Protein AF-A0A7S2Y004-F1 (afdb_monomer)

Mean predicted aligned error: 13.23 Å

Structure (mmCIF, N/CA/C/O backbone):
data_AF-A0A7S2Y004-F1
#
_entry.id   AF-A0A7S2Y004-F1
#
loop_
_atom_site.group_PDB
_atom_site.id
_atom_site.type_symbol
_atom_site.label_atom_id
_atom_site.label_alt_id
_atom_site.label_comp_id
_atom_site.label_asym_id
_atom_site.label_entity_id
_atom_site.label_seq_id
_atom_site.pdbx_PDB_ins_code
_atom_site.Cartn_x
_atom_site.Cartn_y
_atom_site.Cartn_z
_atom_site.occupancy
_atom_site.B_iso_or_equiv
_atom_site.auth_seq_id
_atom_site.auth_comp_id
_atom_site.auth_asym_id
_atom_site.auth_atom_id
_atom_site.pdbx_PDB_model_num
ATOM 1 N N . MET A 1 1 ? -3.294 -39.120 48.766 1.00 45.59 1 MET A N 1
ATOM 2 C CA . MET A 1 1 ? -3.365 -37.658 48.922 1.00 45.59 1 MET A CA 1
ATOM 3 C C . MET A 1 1 ? -4.808 -37.251 48.707 1.00 45.59 1 MET A C 1
ATOM 5 O O . MET A 1 1 ? -5.254 -37.078 47.585 1.00 45.59 1 MET A O 1
ATOM 9 N N . ASP A 1 2 ? -5.513 -37.319 49.831 1.00 41.94 2 ASP A N 1
ATOM 10 C CA . ASP A 1 2 ? -6.631 -36.514 50.322 1.00 41.94 2 ASP A CA 1
ATOM 11 C C . ASP A 1 2 ? -7.841 -36.290 49.412 1.00 41.94 2 ASP A C 1
ATOM 13 O O . ASP A 1 2 ? -8.057 -35.247 48.802 1.00 41.94 2 ASP A O 1
ATOM 17 N N . THR A 1 3 ? -8.686 -37.319 49.433 1.00 50.28 3 THR A N 1
ATOM 18 C CA . THR A 1 3 ? -10.115 -37.308 49.126 1.00 50.28 3 THR A CA 1
ATOM 19 C C . THR A 1 3 ? -10.877 -36.514 50.192 1.00 50.28 3 THR A C 1
ATOM 21 O O . THR A 1 3 ? -11.049 -36.997 51.313 1.00 50.28 3 THR A O 1
ATOM 24 N N . ASN A 1 4 ? -11.336 -35.306 49.855 1.00 56.03 4 ASN A N 1
ATOM 25 C CA . ASN A 1 4 ? -12.159 -34.495 50.747 1.00 56.03 4 ASN A CA 1
ATOM 26 C C . ASN A 1 4 ? -13.638 -34.865 50.562 1.00 56.03 4 ASN A C 1
ATOM 28 O O . ASN A 1 4 ? -14.211 -34.691 49.488 1.00 56.03 4 ASN A O 1
ATOM 32 N N . ASN A 1 5 ? -14.204 -35.457 51.609 1.00 56.09 5 ASN A N 1
ATOM 33 C CA . ASN A 1 5 ? -15.525 -36.063 51.656 1.00 56.09 5 ASN A CA 1
ATOM 34 C C . ASN A 1 5 ? -16.489 -35.051 52.291 1.00 56.09 5 ASN A C 1
ATOM 36 O O . ASN A 1 5 ? -16.515 -34.902 53.511 1.00 56.09 5 ASN A O 1
ATOM 40 N N . THR A 1 6 ? -17.225 -34.305 51.468 1.00 63.62 6 THR A N 1
ATOM 41 C CA . THR A 1 6 ? -18.209 -33.324 51.943 1.00 63.62 6 THR A CA 1
ATOM 42 C C . THR A 1 6 ? -19.553 -34.020 52.123 1.00 63.62 6 THR A C 1
ATOM 44 O O . THR A 1 6 ? -20.213 -34.408 51.162 1.00 63.62 6 THR A O 1
ATOM 47 N N . SER A 1 7 ? -19.919 -34.219 53.385 1.00 55.78 7 SER A N 1
ATOM 48 C CA . SER A 1 7 ? -21.198 -34.747 53.847 1.00 55.78 7 SER A CA 1
ATOM 49 C C . SER A 1 7 ? -22.358 -33.861 53.391 1.00 55.78 7 SER A C 1
ATOM 51 O O . SER A 1 7 ? -22.429 -32.687 53.747 1.00 55.78 7 SER A O 1
ATOM 53 N N . VAL A 1 8 ? -23.254 -34.457 52.607 1.00 55.34 8 VAL A N 1
ATOM 54 C CA . VAL A 1 8 ? -24.523 -33.883 52.157 1.00 55.34 8 VAL A CA 1
ATOM 55 C C . VAL A 1 8 ? -25.493 -33.875 53.340 1.00 55.34 8 VAL A C 1
ATOM 57 O O . VAL A 1 8 ? -25.955 -34.931 53.772 1.00 55.34 8 VAL A O 1
ATOM 60 N N . GLU A 1 9 ? -25.771 -32.688 53.879 1.00 57.22 9 GLU A N 1
ATOM 61 C CA . GLU A 1 9 ? -26.890 -32.450 54.793 1.00 57.22 9 GLU A CA 1
ATOM 62 C C . GLU A 1 9 ? -28.207 -32.669 54.038 1.00 57.22 9 GLU A C 1
ATOM 64 O O . GLU A 1 9 ? -28.481 -32.033 53.020 1.00 57.22 9 GLU A O 1
ATOM 69 N N . GLN A 1 10 ? -29.007 -33.614 54.534 1.00 51.12 10 GLN A N 1
ATOM 70 C CA . GLN A 1 10 ? -30.383 -33.824 54.103 1.00 51.12 10 GLN A CA 1
ATOM 71 C C . GLN A 1 10 ? -31.231 -32.656 54.605 1.00 51.12 10 GLN A C 1
ATOM 73 O O . GLN A 1 10 ? -31.506 -32.549 55.798 1.00 51.12 10 GLN A O 1
ATOM 78 N N . ILE A 1 11 ? -31.625 -31.782 53.683 1.00 60.44 11 ILE A N 1
ATOM 79 C CA . ILE A 1 11 ? -32.606 -30.729 53.932 1.00 60.44 11 ILE A CA 1
ATOM 80 C C . ILE A 1 11 ? -33.987 -31.387 53.939 1.00 60.44 11 ILE A C 1
ATOM 82 O O . ILE A 1 11 ? -34.390 -32.015 52.960 1.00 60.44 11 ILE A O 1
ATOM 86 N N . GLU A 1 12 ? -34.658 -31.282 55.084 1.00 51.84 12 GLU A N 1
ATOM 87 C CA . GLU A 1 12 ? -36.034 -31.709 55.325 1.00 51.84 12 GLU A CA 1
ATOM 88 C C . GLU A 1 12 ? -36.983 -31.079 54.299 1.00 51.84 12 GLU A C 1
ATOM 90 O O . GLU A 1 12 ? -37.037 -29.858 54.135 1.00 51.84 12 GLU A O 1
ATOM 95 N N . ASP A 1 13 ? -37.729 -31.947 53.619 1.00 52.25 13 ASP A N 1
ATOM 96 C CA . ASP A 1 13 ? -38.747 -31.633 52.622 1.00 52.25 13 ASP A CA 1
ATOM 97 C C . ASP A 1 13 ? -39.978 -31.043 53.330 1.00 52.25 13 ASP A C 1
ATOM 99 O O . ASP A 1 13 ? -40.957 -31.720 53.649 1.00 52.25 13 ASP A O 1
ATOM 103 N N . GLY A 1 14 ? -39.865 -29.767 53.693 1.00 57.44 14 GLY A N 1
ATOM 104 C CA . GLY A 1 14 ? -40.980 -28.959 54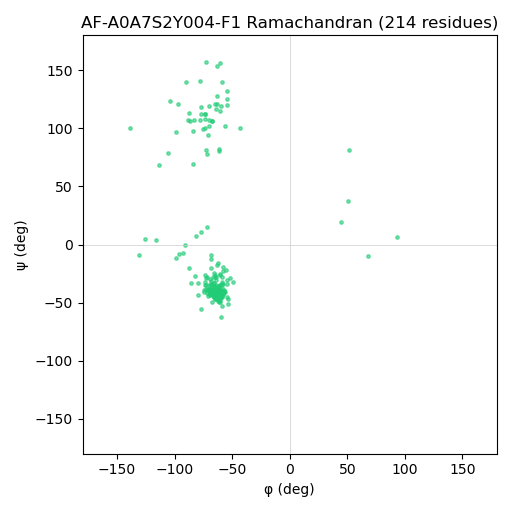.149 1.00 57.44 14 GLY A CA 1
ATOM 105 C C . GLY A 1 14 ? -41.848 -28.618 52.949 1.00 57.44 14 GLY A C 1
ATOM 106 O O . GLY A 1 14 ? -41.431 -27.854 52.083 1.00 57.44 14 GLY A O 1
ATOM 107 N N . THR A 1 15 ? -43.063 -29.160 52.913 1.00 59.16 15 THR A N 1
ATOM 108 C CA . THR A 1 15 ? -44.138 -28.751 52.004 1.00 59.16 15 THR A CA 1
ATOM 109 C C . THR A 1 15 ? -44.496 -27.290 52.279 1.00 59.16 15 THR A C 1
ATOM 111 O O . THR A 1 15 ? -45.427 -26.990 53.027 1.00 59.16 15 THR A O 1
ATOM 114 N N . VAL A 1 16 ? -43.697 -26.372 51.739 1.00 60.84 16 VAL A N 1
ATOM 115 C CA . VAL A 1 16 ? -44.007 -24.948 51.686 1.00 60.84 16 VAL A CA 1
ATOM 116 C C . VAL A 1 16 ? -45.136 -24.807 50.677 1.00 60.84 16 VAL A C 1
ATOM 118 O O . VAL A 1 16 ? -44.978 -25.205 49.527 1.00 60.84 16 VAL A O 1
ATOM 121 N N . ASP A 1 17 ? -46.278 -24.292 51.135 1.00 62.84 17 ASP A N 1
ATOM 122 C CA . ASP A 1 17 ? -47.473 -24.023 50.335 1.00 62.84 17 ASP A CA 1
ATOM 123 C C . ASP A 1 17 ? -47.101 -23.377 48.987 1.00 62.84 17 ASP A C 1
ATOM 125 O O . ASP A 1 17 ? -46.866 -22.169 48.904 1.00 62.84 17 ASP A O 1
ATOM 129 N N . GLU A 1 18 ? -47.078 -24.175 47.913 1.00 60.56 18 GLU A N 1
ATOM 130 C CA . GLU A 1 18 ? -46.827 -23.728 46.531 1.00 60.56 18 GLU A CA 1
ATOM 131 C C . GLU A 1 18 ? -47.742 -22.557 46.139 1.00 60.56 18 GLU A C 1
ATOM 133 O O . GLU A 1 18 ? -47.363 -21.685 45.357 1.00 60.56 18 GLU A O 1
ATOM 138 N N . ALA A 1 19 ? -48.932 -22.490 46.742 1.00 60.97 19 ALA A N 1
ATOM 139 C CA . ALA A 1 19 ? -49.878 -21.400 46.557 1.00 60.97 19 ALA A CA 1
ATOM 140 C C . ALA A 1 19 ? -49.356 -20.051 47.088 1.00 60.97 19 ALA A C 1
ATOM 142 O O . ALA A 1 19 ? -49.593 -19.022 46.459 1.00 60.97 19 ALA A O 1
ATOM 143 N N . ALA A 1 20 ? -48.622 -20.031 48.205 1.00 62.97 20 ALA A N 1
ATOM 144 C CA . ALA A 1 20 ? -48.062 -18.800 48.764 1.00 62.97 20 ALA A CA 1
ATOM 145 C C . ALA A 1 20 ? -46.874 -18.287 47.932 1.00 62.97 20 ALA A C 1
ATOM 147 O O . ALA A 1 20 ? -46.726 -17.080 47.738 1.00 62.97 20 ALA A O 1
ATOM 148 N N . ILE A 1 21 ? -46.072 -19.202 47.377 1.00 64.94 21 ILE A N 1
ATOM 149 C CA . ILE A 1 21 ? -44.949 -18.861 46.492 1.00 64.94 21 ILE A CA 1
ATOM 150 C C . ILE A 1 21 ? -45.471 -18.311 45.156 1.00 64.94 21 ILE A C 1
ATOM 152 O O . ILE A 1 21 ? -44.973 -17.293 44.679 1.00 64.94 21 ILE A O 1
ATOM 156 N N . ALA A 1 22 ? -46.514 -18.915 44.578 1.00 65.31 22 ALA A N 1
ATOM 157 C CA . ALA A 1 22 ? -47.102 -18.445 43.322 1.00 65.31 22 ALA A CA 1
ATOM 158 C C . ALA A 1 22 ? -47.690 -17.024 43.429 1.00 65.31 22 ALA A C 1
ATOM 160 O O . ALA A 1 22 ? -47.548 -16.229 42.499 1.00 65.31 22 ALA A O 1
ATOM 161 N N . VAL A 1 23 ? -48.307 -16.679 44.566 1.00 68.19 23 VAL A N 1
ATOM 162 C CA . VAL A 1 23 ? -48.856 -15.332 44.803 1.00 68.19 23 VAL A CA 1
ATOM 163 C C . VAL A 1 23 ? -47.740 -14.298 44.983 1.00 68.19 23 VAL A C 1
ATOM 165 O O . VAL A 1 23 ? -47.806 -13.234 44.372 1.00 68.19 23 VAL A O 1
ATOM 168 N N . ALA A 1 24 ? -46.682 -14.623 45.733 1.00 65.00 24 ALA A N 1
ATOM 169 C CA . ALA A 1 24 ? -45.546 -13.717 45.925 1.00 65.00 24 ALA A CA 1
ATOM 170 C C . ALA A 1 24 ? -44.775 -13.442 44.617 1.00 65.00 24 ALA A C 1
ATOM 172 O O . ALA A 1 24 ? -44.346 -12.315 44.369 1.00 65.00 24 ALA A O 1
ATOM 173 N N . VAL A 1 25 ? -44.633 -14.452 43.749 1.00 70.12 25 VAL A N 1
ATOM 174 C CA . VAL A 1 25 ? -43.993 -14.292 42.431 1.00 70.12 25 VAL A CA 1
ATOM 175 C C . VAL A 1 25 ? -44.852 -13.435 41.496 1.00 70.12 25 VAL A C 1
ATOM 177 O O . VAL A 1 25 ? -44.316 -12.565 40.812 1.00 70.12 25 VAL A O 1
ATOM 180 N N . ALA A 1 26 ? -46.177 -13.611 41.500 1.00 65.56 26 ALA A N 1
ATOM 181 C CA . ALA A 1 26 ? -47.076 -12.793 40.685 1.00 65.56 26 ALA A CA 1
ATOM 182 C C . ALA A 1 26 ? -47.051 -11.310 41.102 1.00 65.56 26 ALA A C 1
ATOM 184 O O . ALA A 1 26 ? -47.007 -10.423 40.247 1.00 65.56 26 ALA A O 1
ATOM 185 N N . GLU A 1 27 ? -47.012 -11.032 42.408 1.00 70.06 27 GLU A N 1
ATOM 186 C CA . GLU A 1 27 ? -46.963 -9.664 42.932 1.00 70.06 27 GLU A CA 1
ATOM 187 C C . GLU A 1 27 ? -45.629 -8.972 42.586 1.00 70.06 27 GLU A C 1
ATOM 189 O O . GLU A 1 27 ? -45.633 -7.831 42.119 1.00 70.06 27 GLU A O 1
ATOM 194 N N . SER A 1 28 ? -44.504 -9.699 42.667 1.00 72.19 28 SER A N 1
ATOM 195 C CA . SER A 1 28 ? -43.175 -9.224 42.243 1.00 72.19 28 SER A CA 1
ATOM 196 C C . SER A 1 28 ? -43.110 -8.864 40.755 1.00 72.19 28 SER A C 1
ATOM 198 O O . SER A 1 28 ? -42.566 -7.816 40.416 1.00 72.19 28 SER A O 1
ATOM 200 N N . THR A 1 29 ? -43.685 -9.682 39.865 1.00 75.31 29 THR A N 1
ATOM 201 C CA . THR A 1 29 ? -43.611 -9.421 38.413 1.00 75.31 29 THR A CA 1
ATOM 202 C C . THR A 1 29 ? -44.356 -8.155 37.989 1.00 75.31 29 THR A C 1
ATOM 204 O O . THR A 1 29 ? -43.903 -7.448 37.094 1.00 75.31 29 THR A O 1
ATOM 207 N N . SER A 1 30 ? -45.455 -7.816 38.672 1.00 77.44 30 SER A N 1
ATOM 208 C CA . SER A 1 30 ? -46.222 -6.601 38.362 1.00 77.44 30 SER A CA 1
ATOM 209 C C . SER A 1 30 ? -45.463 -5.311 38.691 1.00 77.44 30 SER A C 1
ATOM 211 O O . SER A 1 30 ? -45.610 -4.306 37.996 1.00 77.44 30 SER A O 1
ATOM 213 N N . HIS A 1 31 ? -44.614 -5.343 39.723 1.00 81.75 31 HIS A N 1
ATOM 214 C CA . HIS A 1 31 ? -43.838 -4.181 40.143 1.00 81.75 31 HIS A CA 1
ATOM 215 C C . HIS A 1 31 ? -42.672 -3.887 39.189 1.00 81.75 31 HIS A C 1
ATOM 217 O O . HIS A 1 31 ? -42.418 -2.726 38.862 1.00 81.75 31 HIS A O 1
ATOM 223 N N . ASP A 1 32 ? -42.011 -4.935 38.691 1.00 84.56 32 ASP A N 1
ATOM 224 C CA . ASP A 1 32 ? -40.897 -4.809 37.748 1.00 84.56 32 ASP A CA 1
ATOM 225 C C . ASP A 1 32 ? -41.358 -4.280 36.379 1.00 84.56 32 ASP A C 1
ATOM 227 O O . ASP A 1 32 ? -40.674 -3.452 35.772 1.00 84.56 32 ASP A O 1
ATOM 231 N N . GLU A 1 33 ? -42.546 -4.681 35.912 1.00 88.06 33 GLU A N 1
ATOM 232 C CA . GLU A 1 33 ? -43.139 -4.151 34.677 1.00 88.06 33 GLU A CA 1
ATOM 233 C C . GLU A 1 33 ? -43.478 -2.656 34.793 1.00 88.06 33 GLU A C 1
ATOM 235 O O . GLU A 1 33 ? -43.220 -1.883 33.864 1.00 88.06 33 GLU A O 1
ATOM 240 N N . GLU A 1 34 ? -43.996 -2.213 35.945 1.00 92.19 34 GLU A N 1
ATOM 241 C CA . GLU A 1 34 ? -44.287 -0.794 36.181 1.00 92.19 34 GLU A CA 1
ATOM 242 C C . GLU A 1 34 ? -42.999 0.047 36.248 1.00 92.19 34 GLU A C 1
ATOM 244 O O . GLU A 1 34 ? -42.950 1.163 35.717 1.00 92.19 34 GLU A O 1
ATOM 249 N N . LEU A 1 35 ? -41.936 -0.488 36.860 1.00 90.94 35 LEU A N 1
ATOM 250 C CA . LEU A 1 35 ? -40.634 0.176 36.935 1.00 90.94 35 LEU A CA 1
ATOM 251 C C . LEU A 1 35 ? -39.981 0.294 35.550 1.00 90.94 35 LEU A C 1
ATOM 253 O O . LEU A 1 35 ? -39.486 1.366 35.193 1.00 90.94 35 LEU A O 1
ATOM 257 N N . ALA A 1 36 ? -40.025 -0.776 34.751 1.00 89.81 36 ALA A N 1
ATOM 258 C CA . ALA A 1 36 ? -39.508 -0.777 33.385 1.00 89.81 36 ALA A CA 1
ATOM 259 C C . ALA A 1 36 ? -40.235 0.254 32.509 1.00 89.81 36 ALA A C 1
ATOM 261 O O . ALA A 1 36 ? -39.593 1.002 31.769 1.00 89.81 36 ALA A O 1
ATOM 262 N N . TYR A 1 37 ? -41.561 0.360 32.648 1.00 92.06 37 TYR A N 1
ATOM 263 C CA . TYR A 1 37 ? -42.348 1.350 31.918 1.00 92.06 37 TYR A CA 1
ATOM 264 C C . TYR A 1 37 ? -41.993 2.788 32.327 1.00 92.06 37 TYR A C 1
ATOM 266 O O . TYR A 1 37 ? -41.839 3.649 31.460 1.00 92.06 37 TYR A O 1
ATOM 274 N N . LYS A 1 38 ? -41.801 3.057 33.628 1.00 91.62 38 LYS A N 1
ATOM 275 C CA . LYS A 1 38 ? -41.376 4.382 34.115 1.00 91.62 38 LYS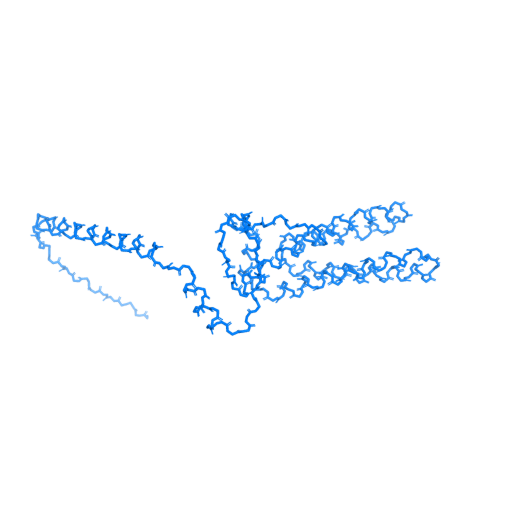 A CA 1
ATOM 276 C C . LYS A 1 38 ? -39.991 4.773 33.604 1.00 91.62 38 LYS A C 1
ATOM 278 O O . LYS A 1 38 ? -39.846 5.881 33.097 1.00 91.62 38 LYS A O 1
ATOM 283 N N . LEU A 1 39 ? -39.012 3.868 33.657 1.00 88.75 39 LEU A N 1
ATOM 284 C CA . LEU A 1 39 ? -37.660 4.128 33.143 1.00 88.75 39 LEU A CA 1
ATOM 285 C C . LEU A 1 39 ? -37.667 4.414 31.636 1.00 88.75 39 LEU A C 1
ATOM 287 O O . LEU A 1 39 ? -37.033 5.363 31.181 1.00 88.75 39 LEU A O 1
ATOM 291 N N . GLN A 1 40 ? -38.449 3.654 30.866 1.00 90.25 40 GLN A N 1
ATOM 292 C CA . GLN A 1 40 ? -38.588 3.879 29.429 1.00 90.25 40 GLN A CA 1
ATOM 293 C C . GLN A 1 40 ? -39.273 5.221 29.113 1.00 90.25 40 GLN A C 1
ATOM 295 O O . GLN A 1 40 ? -38.930 5.898 28.140 1.00 90.25 40 GLN A O 1
ATOM 300 N N . GLN A 1 41 ? -40.239 5.632 29.938 1.00 89.19 41 GLN A N 1
ATOM 301 C CA . GLN A 1 41 ? -40.925 6.911 29.783 1.00 89.19 41 GLN A CA 1
ATOM 302 C C . GLN A 1 41 ? -40.014 8.093 30.150 1.00 89.19 41 GLN A C 1
ATOM 304 O O . GLN A 1 41 ? -40.019 9.103 29.445 1.00 89.19 41 GLN A O 1
ATOM 309 N N . GLU A 1 42 ? -39.190 7.956 31.191 1.00 82.69 42 GLU A N 1
ATOM 310 C CA . GLU A 1 42 ? -38.179 8.948 31.575 1.00 82.69 42 GLU A CA 1
ATOM 311 C C . GLU A 1 42 ? -37.078 9.095 30.510 1.00 82.69 42 GLU A C 1
ATOM 313 O O . GLU A 1 42 ? -36.723 10.225 30.166 1.00 82.69 42 GLU A O 1
ATOM 318 N N . GLU A 1 43 ? -36.612 7.997 29.899 1.00 79.31 43 GLU A N 1
ATOM 319 C CA . GLU A 1 43 ? -35.676 8.050 28.762 1.00 79.31 43 GLU A CA 1
ATOM 320 C C . GLU A 1 43 ? -36.276 8.768 27.544 1.00 79.31 43 GLU A C 1
ATOM 322 O O . GLU A 1 43 ? -35.616 9.614 26.932 1.00 79.31 43 GLU A O 1
ATOM 327 N N . MET A 1 44 ? -37.542 8.494 27.198 1.00 77.75 44 MET A N 1
ATOM 328 C CA . MET A 1 44 ? -38.198 9.160 26.063 1.00 77.75 44 MET A CA 1
ATOM 329 C C . MET A 1 44 ? -38.374 10.668 26.275 1.00 77.75 44 MET A C 1
ATOM 331 O O . MET A 1 44 ? -38.229 11.443 25.323 1.00 77.75 44 MET A O 1
ATOM 335 N N . VAL A 1 45 ? -38.684 11.089 27.505 1.00 78.12 45 VAL A N 1
ATOM 336 C CA . VAL A 1 45 ? -38.872 12.506 27.849 1.00 78.12 45 VAL A CA 1
ATOM 337 C C . VAL A 1 45 ? -37.526 13.233 27.921 1.00 78.12 45 VAL A C 1
ATOM 339 O O . VAL A 1 45 ? -37.405 14.333 27.379 1.00 78.12 45 VAL A O 1
ATOM 342 N N . GLY A 1 46 ? -36.493 12.610 28.498 1.00 64.31 46 GLY A N 1
ATOM 343 C CA . GLY A 1 46 ? -35.140 13.174 28.564 1.00 64.31 46 GLY A CA 1
ATOM 344 C C . GLY A 1 46 ? -34.480 13.352 27.191 1.00 64.31 46 GLY A C 1
ATOM 345 O O . GLY A 1 46 ? -33.731 14.308 26.983 1.00 64.31 46 GLY A O 1
ATOM 346 N N . ALA A 1 47 ? -34.812 12.496 26.220 1.00 58.28 47 ALA A N 1
ATOM 347 C CA . ALA A 1 47 ? -34.271 12.576 24.864 1.00 58.28 47 ALA A CA 1
ATOM 348 C C . ALA A 1 47 ? -34.756 13.802 24.059 1.00 58.28 47 ALA A C 1
ATOM 350 O O . ALA A 1 47 ? -34.105 14.184 23.088 1.00 58.28 47 ALA A O 1
ATOM 351 N N . HIS A 1 48 ? -35.874 14.435 24.438 1.00 56.88 48 HIS A N 1
ATOM 352 C CA . HIS A 1 48 ? -36.500 15.498 23.635 1.00 56.88 48 HIS A CA 1
ATOM 353 C C . HIS A 1 48 ? -36.179 16.931 24.080 1.00 56.88 48 HIS A C 1
ATOM 355 O O . HIS A 1 48 ? -36.492 17.868 23.344 1.00 56.88 48 HIS A O 1
ATOM 361 N N . SER A 1 49 ? -35.576 17.142 25.253 1.00 51.16 49 SER A N 1
ATOM 362 C CA . SER A 1 49 ? -35.487 18.488 25.842 1.00 51.16 49 SER A CA 1
ATOM 363 C C . SER A 1 49 ? -34.082 19.046 25.999 1.00 51.16 49 SER A C 1
ATOM 365 O O . SER A 1 49 ? -33.942 20.132 26.557 1.00 51.16 49 SER A O 1
ATOM 367 N N . VAL A 1 50 ? -33.039 18.355 25.538 1.00 53.25 50 VAL A N 1
ATOM 368 C CA . VAL A 1 50 ? -31.695 18.931 25.577 1.00 53.25 50 VAL A CA 1
ATOM 369 C C . VAL A 1 50 ? -31.491 19.766 24.311 1.00 53.25 50 VAL A C 1
ATOM 371 O O . VAL A 1 50 ? -31.345 19.198 23.227 1.00 53.25 50 VAL A O 1
ATOM 374 N N . PRO A 1 51 ? -31.504 21.111 24.394 1.00 55.19 51 PRO A N 1
ATOM 375 C CA . PRO A 1 51 ? -31.239 21.942 23.234 1.00 55.19 51 PRO A CA 1
ATOM 376 C C . PRO A 1 51 ? -29.833 21.619 22.726 1.00 55.19 51 PRO A C 1
ATOM 378 O O . PRO A 1 51 ? -28.839 21.864 23.409 1.00 55.19 51 PRO A O 1
ATOM 381 N N . VAL A 1 52 ? -29.766 21.072 21.513 1.00 54.69 52 VAL A N 1
ATOM 382 C CA . VAL A 1 52 ? -28.540 20.615 20.831 1.00 54.69 52 VAL A CA 1
ATOM 383 C C . VAL A 1 52 ? -27.434 21.679 20.871 1.00 54.69 52 VAL A C 1
ATOM 385 O O . VAL A 1 52 ? -26.253 21.361 20.998 1.00 54.69 52 VAL A O 1
ATOM 388 N N . HIS A 1 53 ? -27.819 22.955 20.859 1.00 52.88 53 HIS A N 1
ATOM 389 C CA . HIS A 1 53 ? -26.900 24.087 20.927 1.00 52.88 53 HIS A CA 1
ATOM 390 C C . HIS A 1 53 ? -26.192 24.261 22.283 1.00 52.88 53 HIS A C 1
ATOM 392 O O . HIS A 1 53 ? -25.063 24.744 22.305 1.00 52.88 53 HIS A O 1
ATOM 398 N N . ALA A 1 54 ? -26.799 23.860 23.406 1.00 56.34 54 ALA A N 1
ATOM 399 C CA . ALA A 1 54 ? -26.184 24.004 24.731 1.00 56.34 54 ALA A CA 1
ATOM 400 C C . ALA A 1 54 ? -25.149 22.901 25.018 1.00 56.34 54 ALA A C 1
ATOM 402 O O . ALA A 1 54 ? -24.125 23.165 25.643 1.00 56.34 54 ALA A O 1
ATOM 403 N N . VAL A 1 55 ? -25.372 21.685 24.506 1.00 55.47 55 VAL A N 1
ATOM 404 C CA . VAL A 1 55 ? -24.410 20.573 24.637 1.00 55.47 55 VAL A CA 1
ATOM 405 C C . VAL A 1 55 ? -23.195 20.794 23.744 1.00 55.47 55 VAL A C 1
ATOM 407 O O . VAL A 1 55 ? -22.075 20.542 24.176 1.00 55.47 55 VAL A O 1
ATOM 410 N N . GLN A 1 56 ? -23.390 21.338 22.538 1.00 55.03 56 GLN A N 1
ATOM 411 C CA . GLN A 1 56 ? -22.281 21.664 21.637 1.00 55.03 56 GLN A CA 1
ATOM 412 C C . GLN A 1 56 ? -21.341 22.731 22.212 1.00 55.03 56 GLN A C 1
ATOM 414 O O . GLN A 1 56 ? -20.130 22.609 22.050 1.00 55.03 56 GLN A O 1
ATOM 419 N N . ALA A 1 57 ? -21.868 23.742 22.912 1.00 57.00 57 ALA A N 1
ATOM 420 C CA . ALA A 1 57 ? -21.038 24.768 23.543 1.00 57.00 57 ALA A CA 1
ATOM 421 C C . ALA A 1 57 ? -20.231 24.215 24.733 1.00 57.00 57 ALA A C 1
ATOM 423 O O . ALA A 1 57 ? -19.049 24.518 24.857 1.00 57.00 57 ALA A O 1
ATOM 424 N N . ALA A 1 58 ? -20.834 23.351 25.559 1.00 58.84 58 ALA A N 1
ATOM 425 C CA . ALA A 1 58 ? -20.155 22.744 26.706 1.00 58.84 58 ALA A CA 1
ATOM 426 C C . ALA A 1 58 ? -19.126 21.667 26.300 1.00 58.84 58 ALA A C 1
ATOM 428 O O . ALA A 1 58 ? -18.068 21.556 26.916 1.00 58.84 58 ALA A O 1
ATOM 429 N N . GLN A 1 59 ? -19.390 20.893 25.239 1.00 53.66 59 GLN A N 1
ATOM 430 C CA . GLN A 1 59 ? -18.427 19.908 24.730 1.00 53.66 59 GLN A CA 1
ATOM 431 C C . GLN A 1 59 ? -17.244 20.550 23.997 1.00 53.66 59 GLN A C 1
ATOM 433 O O . GLN A 1 59 ? -16.136 20.026 24.095 1.00 53.66 59 GLN A O 1
ATOM 438 N N . ALA A 1 60 ? -17.441 21.685 23.317 1.00 54.50 60 ALA A N 1
ATOM 439 C CA . ALA A 1 60 ? -16.349 22.418 22.675 1.00 54.50 60 ALA A CA 1
ATOM 440 C C . ALA A 1 60 ? -15.333 22.984 23.687 1.00 54.50 60 ALA A C 1
ATOM 442 O O . ALA A 1 60 ? -14.161 23.127 23.353 1.00 54.50 60 ALA A O 1
ATOM 443 N N . GLU A 1 61 ? -15.757 23.272 24.922 1.00 57.06 61 GLU A N 1
ATOM 444 C CA . GLU A 1 61 ? -14.877 23.790 25.979 1.00 57.06 61 GLU A CA 1
ATOM 445 C C . GLU A 1 61 ? -14.080 22.688 26.702 1.00 57.06 61 GLU A C 1
ATOM 447 O O . GLU A 1 61 ? -12.985 22.939 27.201 1.00 57.06 61 GLU A O 1
ATOM 452 N N . GLN A 1 62 ? -14.599 21.455 26.744 1.00 54.38 62 GLN A N 1
ATOM 453 C CA . GLN A 1 62 ? -13.983 20.351 27.493 1.00 54.38 62 GLN A CA 1
ATOM 454 C C . GLN A 1 62 ? -12.935 19.563 26.685 1.00 54.38 62 GLN A C 1
ATOM 456 O O . GLN A 1 62 ? -12.081 18.892 27.267 1.00 54.38 62 GLN A O 1
ATOM 461 N N . TRP A 1 63 ? -12.965 19.645 25.354 1.00 49.66 63 TRP A N 1
ATOM 462 C CA . TRP A 1 63 ? -12.069 18.898 24.469 1.00 49.66 63 TRP A CA 1
ATOM 463 C C . TRP A 1 63 ? -11.006 19.835 23.892 1.00 49.66 63 TRP A C 1
ATOM 465 O O . TRP A 1 63 ? -11.106 20.303 22.762 1.00 49.66 63 TRP A O 1
ATOM 475 N N . GLY A 1 64 ? -9.989 20.135 24.703 1.00 48.72 64 GLY A N 1
ATOM 476 C CA . GLY A 1 64 ? -8.838 20.936 24.283 1.00 48.72 64 GLY A CA 1
ATOM 477 C C . GLY A 1 64 ? -8.154 20.362 23.036 1.00 48.72 64 GLY A C 1
ATOM 478 O O . GLY A 1 64 ? -7.896 19.163 22.979 1.00 48.72 64 GLY A O 1
ATOM 479 N N . ASP A 1 65 ? -7.887 21.231 22.052 1.00 52.50 65 ASP A N 1
ATOM 480 C CA . ASP A 1 65 ? -7.035 21.054 20.856 1.00 52.50 65 ASP A CA 1
ATOM 481 C C . ASP A 1 65 ? -7.162 19.736 20.054 1.00 52.50 65 ASP A C 1
ATOM 483 O O . ASP A 1 65 ? -6.299 19.394 19.242 1.00 52.50 65 ASP A O 1
ATOM 487 N N . GLY A 1 66 ? -8.260 18.996 20.217 1.00 47.34 66 GLY A N 1
ATOM 488 C CA . GLY A 1 66 ? -8.564 17.807 19.428 1.00 47.34 66 GLY A CA 1
ATOM 489 C C . GLY A 1 66 ? -9.079 18.190 18.042 1.00 47.34 66 GLY A C 1
ATOM 490 O O . GLY A 1 66 ? -10.171 18.738 17.909 1.00 47.34 66 GLY A O 1
ATOM 491 N N . LEU A 1 67 ? -8.301 17.895 17.000 1.00 45.72 67 LEU A N 1
ATOM 492 C CA . LEU A 1 67 ? -8.664 18.108 15.598 1.00 45.72 67 LEU A CA 1
ATOM 493 C C . LEU A 1 67 ? -9.981 17.375 15.258 1.00 45.72 67 LEU A C 1
ATOM 495 O O . LEU A 1 67 ? -9.992 16.167 15.042 1.00 45.72 67 LEU A O 1
ATOM 499 N N . MET A 1 68 ? -11.095 18.107 15.196 1.00 50.75 68 MET A N 1
ATOM 500 C CA . MET A 1 68 ? -12.397 17.579 14.773 1.00 50.75 68 MET A CA 1
ATOM 501 C C . MET A 1 68 ? -12.367 17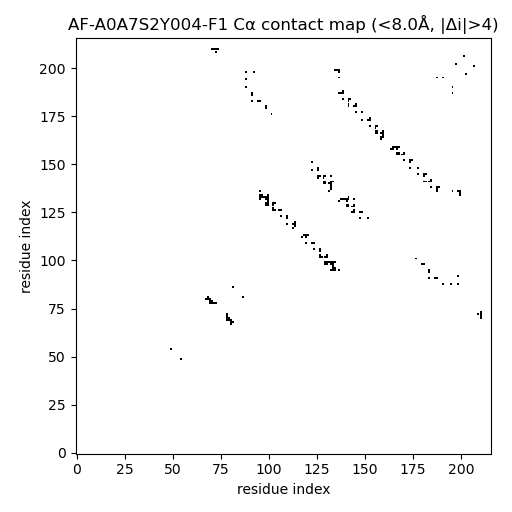.286 13.268 1.00 50.75 68 MET A C 1
ATOM 503 O O . MET A 1 68 ? -12.463 18.200 12.446 1.00 50.75 68 MET A O 1
ATOM 507 N N . VAL A 1 69 ? -12.228 16.015 12.886 1.00 49.50 69 VAL A N 1
ATOM 508 C CA . VAL A 1 69 ? -12.332 15.601 11.481 1.00 49.50 69 VAL A CA 1
ATOM 509 C C . VAL A 1 69 ? -13.800 15.414 11.114 1.00 49.50 69 VAL A C 1
ATOM 511 O O . VAL A 1 69 ? -14.464 14.465 11.523 1.00 49.50 69 VAL A O 1
ATOM 514 N N . TYR A 1 70 ? -14.314 16.363 10.331 1.00 46.34 70 TYR A N 1
ATOM 515 C CA . TYR A 1 70 ? -15.688 16.380 9.844 1.00 46.34 70 TYR A CA 1
ATOM 516 C C . TYR A 1 70 ? -15.907 15.288 8.790 1.00 46.34 70 TYR A C 1
ATOM 518 O O . TYR A 1 70 ? -15.700 15.498 7.594 1.00 46.34 70 TYR A O 1
ATOM 526 N N . GLY A 1 71 ? -16.393 14.127 9.224 1.00 50.34 71 GLY A N 1
ATOM 527 C CA . GLY A 1 71 ? -17.114 13.220 8.341 1.00 50.34 71 GLY A CA 1
ATOM 528 C C . GLY A 1 71 ? -18.434 13.874 7.940 1.00 50.34 71 GLY A C 1
ATOM 529 O O . GLY A 1 71 ? -19.356 13.976 8.746 1.00 50.34 71 GLY A O 1
ATOM 530 N N . THR A 1 72 ? -18.542 14.347 6.700 1.00 48.22 72 THR A N 1
ATOM 531 C CA . THR A 1 72 ? -19.799 14.863 6.149 1.00 48.22 72 THR A CA 1
ATOM 532 C C . THR A 1 72 ? -20.743 13.692 5.884 1.00 48.22 72 THR A C 1
ATOM 534 O O . THR A 1 72 ? -20.843 13.196 4.768 1.00 48.22 72 THR A O 1
ATOM 537 N N . ALA A 1 73 ? -21.437 13.208 6.915 1.00 46.56 73 ALA A N 1
ATOM 538 C CA . ALA A 1 73 ? -22.636 12.397 6.732 1.00 46.56 73 ALA A CA 1
ATOM 539 C C . ALA A 1 73 ? -23.762 13.350 6.277 1.00 46.56 73 ALA A C 1
ATOM 541 O O . ALA A 1 73 ? -24.319 14.064 7.114 1.00 46.56 73 ALA A O 1
ATOM 542 N N . PRO A 1 74 ? -24.108 13.437 4.975 1.00 47.50 74 PRO A N 1
ATOM 543 C CA . PRO A 1 74 ? -24.817 14.603 4.438 1.00 47.50 74 PRO A CA 1
ATOM 544 C C . PRO A 1 74 ? -26.319 14.661 4.758 1.00 47.50 74 PRO A C 1
ATOM 546 O O . PRO A 1 74 ? -27.022 15.459 4.151 1.00 47.50 74 PRO A O 1
ATOM 549 N N . LEU A 1 75 ? -26.852 13.814 5.645 1.00 50.78 75 LEU A N 1
ATOM 550 C CA . LEU A 1 75 ? -28.306 13.611 5.736 1.00 50.78 75 LEU A CA 1
ATOM 551 C C . LEU A 1 75 ? -28.920 13.697 7.137 1.00 50.78 75 LEU A C 1
ATOM 553 O O . LEU A 1 75 ? -30.142 13.734 7.226 1.00 50.78 75 LEU A O 1
ATOM 557 N N . LEU A 1 76 ? -28.131 13.764 8.216 1.00 52.66 76 LEU A N 1
ATOM 558 C CA . LEU A 1 76 ? -28.679 13.704 9.586 1.00 52.66 76 LEU A CA 1
ATOM 559 C C . LEU A 1 76 ? -28.289 14.867 10.511 1.00 52.66 76 LEU A C 1
ATOM 561 O O . LEU A 1 76 ? -28.673 14.860 11.674 1.00 52.66 76 LEU A O 1
ATOM 565 N N . GLY A 1 77 ? -27.584 15.890 10.016 1.00 54.69 77 GLY A N 1
ATOM 566 C CA . GLY A 1 77 ? -27.431 17.185 10.706 1.00 54.69 77 GLY A CA 1
ATOM 567 C C . GLY A 1 77 ? -26.609 17.201 12.005 1.00 54.69 77 GLY A C 1
ATOM 568 O O . GLY A 1 77 ? -26.267 18.285 12.473 1.00 54.69 77 GLY A O 1
ATOM 569 N N . HIS A 1 78 ? -26.237 16.048 12.566 1.00 55.56 78 HIS A N 1
ATOM 570 C CA . HIS A 1 78 ? -25.407 15.962 13.766 1.00 55.56 78 HIS A CA 1
ATOM 571 C C . HIS A 1 78 ? -23.963 15.572 13.413 1.00 55.56 78 HIS A C 1
ATOM 573 O O . HIS A 1 78 ? -23.758 14.531 12.782 1.00 55.56 78 HIS A O 1
ATOM 579 N N . PRO A 1 79 ? -22.952 16.380 13.796 1.00 60.03 79 PRO A N 1
ATOM 580 C CA . PRO A 1 79 ? -21.556 15.989 13.656 1.00 60.03 79 PRO A CA 1
ATOM 581 C C . PRO A 1 79 ? -21.299 14.775 14.553 1.00 60.03 79 PRO A C 1
ATOM 583 O O . PRO A 1 79 ? -21.432 14.857 15.773 1.00 60.03 79 PRO A O 1
ATOM 586 N N . VAL A 1 80 ? -20.959 13.638 13.949 1.00 66.38 80 VAL A N 1
ATOM 587 C CA . VAL A 1 80 ? -20.504 12.467 14.701 1.00 66.38 80 VAL A CA 1
ATOM 588 C C . VAL A 1 80 ? -19.053 12.728 15.083 1.00 66.38 80 VAL A C 1
ATOM 590 O O . VAL A 1 80 ? -18.175 12.729 14.221 1.00 66.38 80 VAL A O 1
ATOM 593 N N . VAL A 1 81 ? -18.811 13.002 16.363 1.00 70.94 81 VAL A N 1
ATOM 594 C CA . VAL A 1 81 ? -17.456 13.099 16.914 1.00 70.94 81 VAL A CA 1
ATOM 595 C C . VAL A 1 81 ? -16.930 11.676 17.056 1.00 70.94 81 VAL A C 1
ATOM 597 O O . VAL A 1 81 ? -17.312 10.960 17.977 1.00 70.94 81 VAL A O 1
ATOM 600 N N . LEU A 1 82 ? -16.113 11.252 16.095 1.00 79.50 82 LEU A N 1
ATOM 601 C CA . LEU A 1 82 ? -15.427 9.963 16.143 1.00 79.50 82 LEU A CA 1
ATOM 602 C C . LEU A 1 82 ? -14.229 10.069 17.086 1.00 79.50 82 LEU A C 1
ATOM 604 O O . LEU A 1 82 ? -13.510 11.072 17.085 1.00 79.50 82 LEU A O 1
ATOM 608 N N . GLY A 1 83 ? -13.989 9.025 17.875 1.00 87.19 83 GLY A N 1
ATOM 609 C CA . GLY A 1 83 ? -12.767 8.944 18.670 1.00 87.19 83 GLY A CA 1
ATOM 610 C C . GLY A 1 83 ? -11.525 8.898 17.770 1.00 87.19 83 GLY A C 1
ATOM 611 O O . GLY A 1 83 ? -11.577 8.388 16.650 1.00 87.19 83 GLY A O 1
ATOM 612 N N . ALA A 1 84 ? -10.371 9.358 18.269 1.00 88.00 84 ALA A N 1
ATOM 613 C CA . ALA A 1 84 ? -9.105 9.307 17.520 1.00 88.00 84 ALA A CA 1
ATOM 614 C C . ALA A 1 84 ? -8.748 7.884 17.034 1.00 88.00 84 ALA A C 1
ATOM 616 O O . ALA A 1 84 ? -8.128 7.705 15.985 1.00 88.00 84 ALA A O 1
ATOM 617 N N . GLN A 1 85 ? -9.165 6.867 17.791 1.00 90.31 85 GLN A N 1
ATOM 618 C CA . GLN A 1 85 ? -9.027 5.460 17.424 1.00 90.31 85 GLN A CA 1
ATOM 619 C C . GLN A 1 85 ? -9.899 5.094 16.213 1.00 90.31 85 GLN A C 1
ATOM 621 O O . GLN A 1 85 ? -9.400 4.543 15.235 1.00 90.31 85 GLN A O 1
ATOM 626 N N . GLU A 1 86 ? -11.183 5.455 16.232 1.00 88.25 86 GLU A N 1
ATOM 627 C CA . GLU A 1 86 ? -12.118 5.173 15.137 1.00 88.25 86 GLU A CA 1
ATOM 628 C C . GLU A 1 86 ? -11.704 5.883 13.848 1.00 88.25 86 GLU A C 1
ATOM 630 O O . GLU A 1 86 ? -11.763 5.294 12.767 1.00 88.25 86 GLU A O 1
ATOM 635 N N . GLN A 1 87 ? -11.214 7.122 13.964 1.00 87.88 87 GLN A N 1
ATOM 636 C CA . GLN A 1 87 ? -10.669 7.864 12.834 1.00 87.88 87 GLN A CA 1
ATOM 637 C C . GLN A 1 87 ? -9.485 7.122 12.198 1.00 87.88 87 GLN A C 1
ATOM 639 O O . GLN A 1 87 ? -9.452 6.960 10.980 1.00 87.88 87 GLN A O 1
ATOM 644 N N . ARG A 1 88 ? -8.549 6.601 13.001 1.00 90.94 88 ARG A N 1
ATOM 645 C CA . ARG A 1 88 ? -7.405 5.831 12.490 1.00 90.94 88 ARG A CA 1
ATOM 646 C C . ARG A 1 88 ? -7.839 4.554 11.773 1.00 90.94 88 ARG A C 1
ATOM 648 O O . ARG A 1 88 ? -7.272 4.212 10.735 1.00 90.94 88 ARG A O 1
ATOM 655 N N . ILE A 1 89 ? -8.838 3.849 12.305 1.00 91.81 89 ILE A N 1
ATOM 656 C CA . ILE A 1 89 ? -9.381 2.639 11.673 1.00 91.81 89 ILE A CA 1
ATOM 657 C C . ILE A 1 89 ? -10.033 3.001 10.331 1.00 91.81 89 ILE A C 1
ATOM 659 O O . ILE A 1 89 ? -9.784 2.332 9.329 1.00 91.81 89 ILE A O 1
ATOM 663 N N . LEU A 1 90 ? -10.810 4.087 10.274 1.00 89.88 90 LEU A N 1
ATOM 664 C CA . LEU A 1 90 ? -11.416 4.584 9.033 1.00 89.88 90 LEU A CA 1
ATOM 665 C C . LEU A 1 90 ? -10.364 4.981 7.992 1.00 89.88 90 LEU A C 1
ATOM 667 O O . LEU A 1 90 ? -10.480 4.590 6.827 1.00 89.88 90 LEU A O 1
ATOM 671 N N . GLU A 1 91 ? -9.325 5.708 8.407 1.00 90.50 91 GLU A N 1
ATOM 672 C CA . GLU A 1 91 ? -8.194 6.078 7.555 1.00 90.50 91 GLU A CA 1
ATOM 673 C C . GLU A 1 91 ? -7.498 4.828 7.010 1.00 90.50 91 GLU A C 1
ATOM 675 O O . GLU A 1 91 ? -7.423 4.661 5.794 1.00 90.50 91 GLU A O 1
ATOM 680 N N . THR A 1 92 ? -7.101 3.893 7.876 1.00 94.19 92 THR A N 1
ATOM 681 C CA . THR A 1 92 ? -6.434 2.636 7.490 1.00 94.19 92 THR A CA 1
ATOM 682 C C . THR A 1 92 ? -7.287 1.815 6.524 1.00 94.19 92 THR A C 1
ATOM 684 O O . THR A 1 92 ? -6.796 1.302 5.516 1.00 94.19 92 THR A O 1
ATOM 687 N N . PHE A 1 93 ? -8.589 1.733 6.783 1.00 93.06 93 PHE A N 1
ATOM 688 C CA . PHE A 1 93 ? -9.533 1.015 5.940 1.00 93.06 93 PHE A CA 1
ATOM 689 C C . PHE A 1 93 ? -9.704 1.663 4.560 1.00 93.06 93 PHE A C 1
ATOM 691 O O . PHE A 1 93 ? -9.741 0.965 3.542 1.00 93.06 93 PHE A O 1
ATOM 698 N N . SER A 1 94 ? -9.780 2.997 4.499 1.00 90.62 94 SER A N 1
ATOM 699 C CA . SER A 1 94 ? -9.818 3.739 3.234 1.00 90.62 94 SER A CA 1
ATOM 700 C C . SER A 1 94 ? -8.523 3.567 2.435 1.00 90.62 94 SER A C 1
ATOM 702 O O . SER A 1 94 ? -8.572 3.282 1.236 1.00 90.62 94 SER A O 1
ATOM 704 N N . LEU A 1 95 ? -7.376 3.615 3.115 1.00 93.19 95 LEU A N 1
ATOM 705 C CA . LEU A 1 95 ? -6.058 3.424 2.527 1.00 93.19 95 LEU A CA 1
ATOM 706 C C . LEU A 1 95 ? -5.917 2.010 1.952 1.00 93.19 95 LEU A C 1
ATOM 708 O O . LEU A 1 95 ? -5.473 1.850 0.819 1.00 93.19 95 LEU A O 1
ATOM 712 N N . GLY A 1 96 ? -6.398 0.991 2.671 1.00 94.88 96 GLY A N 1
ATOM 713 C CA . GLY A 1 96 ? -6.401 -0.398 2.209 1.00 94.88 96 GLY A CA 1
ATOM 714 C C . GLY A 1 96 ? -7.173 -0.602 0.902 1.00 94.88 96 GLY A C 1
ATOM 715 O O . GLY A 1 96 ? -6.755 -1.387 0.054 1.00 94.88 96 GLY A O 1
ATOM 716 N N . ARG A 1 97 ? -8.260 0.145 0.671 1.00 93.19 97 ARG A N 1
ATOM 717 C CA . ARG A 1 97 ? -8.959 0.143 -0.629 1.00 93.19 97 ARG A CA 1
ATOM 718 C C . ARG A 1 97 ? -8.155 0.849 -1.712 1.00 93.19 97 ARG A C 1
ATOM 720 O O . ARG A 1 97 ? -8.091 0.336 -2.827 1.00 93.19 97 ARG A O 1
ATOM 727 N N . GLY A 1 98 ? -7.535 1.981 -1.380 1.00 94.62 98 GLY A N 1
ATOM 728 C CA . GLY A 1 98 ? -6.617 2.682 -2.278 1.00 94.62 98 GLY A CA 1
ATOM 729 C C . GLY A 1 98 ? -5.502 1.759 -2.768 1.00 94.62 98 GLY A C 1
ATOM 730 O O . GLY A 1 98 ? -5.280 1.653 -3.969 1.00 94.62 98 GLY A O 1
ATOM 731 N N . ILE A 1 99 ? -4.900 0.986 -1.861 1.00 96.50 99 ILE A N 1
ATOM 732 C CA . ILE A 1 99 ? -3.871 -0.013 -2.179 1.00 96.50 99 ILE A CA 1
ATOM 733 C C . ILE A 1 99 ? -4.389 -1.069 -3.162 1.00 96.50 99 ILE A C 1
ATOM 735 O O . ILE A 1 99 ? -3.674 -1.418 -4.096 1.00 96.50 99 ILE A O 1
ATOM 739 N N . ARG A 1 100 ? -5.635 -1.547 -3.024 1.00 96.25 100 ARG A N 1
ATOM 740 C CA . ARG A 1 100 ? -6.221 -2.494 -3.994 1.00 96.25 100 ARG A CA 1
ATOM 741 C C . ARG A 1 100 ? -6.371 -1.862 -5.377 1.00 96.25 100 ARG A C 1
ATOM 743 O O . ARG A 1 100 ? -6.027 -2.497 -6.367 1.00 96.25 100 ARG A O 1
ATOM 750 N N . CYS A 1 101 ? -6.866 -0.626 -5.457 1.00 96.50 101 CYS A N 1
ATOM 751 C CA . CYS A 1 101 ? -6.992 0.089 -6.729 1.00 96.50 101 CYS A CA 1
ATOM 752 C C . CYS A 1 101 ? -5.625 0.312 -7.387 1.00 96.50 101 CYS A C 1
ATOM 754 O O . CYS A 1 101 ? -5.476 0.081 -8.584 1.00 96.50 101 CYS A O 1
ATOM 756 N N . ILE A 1 102 ? -4.625 0.699 -6.596 1.00 96.31 102 ILE A N 1
ATOM 757 C CA . ILE A 1 102 ? -3.243 0.871 -7.042 1.00 96.31 102 ILE A CA 1
ATOM 758 C C . ILE A 1 102 ? -2.657 -0.458 -7.527 1.00 96.31 102 ILE A C 1
ATOM 760 O O . ILE A 1 102 ? -2.080 -0.490 -8.604 1.00 96.31 102 ILE A O 1
ATOM 764 N N . ALA A 1 103 ? -2.858 -1.563 -6.807 1.00 97.25 103 ALA A N 1
ATOM 765 C CA . ALA A 1 103 ? -2.389 -2.883 -7.228 1.00 97.25 103 ALA A CA 1
ATOM 766 C C . ALA A 1 103 ? -3.038 -3.339 -8.549 1.00 97.25 103 ALA A C 1
ATOM 768 O O . ALA A 1 103 ? -2.385 -3.954 -9.391 1.00 97.25 103 ALA A O 1
ATOM 769 N N . LEU A 1 104 ? -4.315 -3.009 -8.777 1.00 97.19 104 LEU A N 1
ATOM 770 C CA . LEU A 1 104 ? -4.975 -3.268 -10.061 1.00 97.19 104 LEU A CA 1
ATOM 771 C C . LEU A 1 104 ? -4.404 -2.393 -11.186 1.00 97.19 104 LEU A C 1
ATOM 773 O O . LEU A 1 104 ? -4.168 -2.898 -12.281 1.00 97.19 104 LEU A O 1
ATOM 777 N N . LEU A 1 105 ? -4.146 -1.109 -10.920 1.00 95.75 105 LEU A N 1
ATOM 778 C CA . LEU A 1 105 ? -3.489 -0.206 -11.870 1.00 95.75 105 LEU A CA 1
ATOM 779 C C . LEU A 1 105 ? -2.081 -0.713 -12.228 1.00 95.75 105 LEU A C 1
ATOM 781 O O . LEU A 1 105 ? -1.742 -0.815 -13.403 1.00 95.75 105 LEU A O 1
ATOM 785 N N . ASP A 1 106 ? -1.295 -1.089 -11.221 1.00 95.81 106 ASP A N 1
ATOM 786 C CA . ASP A 1 106 ? 0.053 -1.645 -11.355 1.00 95.81 106 ASP A CA 1
ATOM 787 C C . ASP A 1 106 ? 0.032 -2.962 -12.145 1.00 95.81 106 ASP A C 1
ATOM 789 O O . ASP A 1 106 ? 0.864 -3.166 -13.020 1.00 95.81 106 ASP A O 1
ATOM 793 N N . SER A 1 107 ? -0.990 -3.809 -11.954 1.00 97.00 107 SER A N 1
ATOM 794 C CA . SER A 1 107 ? -1.200 -5.015 -12.776 1.00 97.00 107 SER A CA 1
ATOM 795 C C . SER A 1 107 ? -1.389 -4.690 -14.261 1.00 97.00 107 SER A C 1
ATOM 797 O O . SER A 1 107 ? -0.884 -5.411 -15.120 1.00 97.00 107 SER A O 1
ATOM 799 N N . VAL A 1 108 ? -2.122 -3.618 -14.579 1.00 96.50 108 VAL A N 1
ATOM 800 C CA . VAL A 1 108 ? -2.355 -3.181 -15.964 1.00 96.50 108 VAL A CA 1
ATOM 801 C C . VAL A 1 108 ? -1.075 -2.609 -16.575 1.00 96.50 108 VAL A C 1
ATOM 803 O O . VAL A 1 108 ? -0.743 -2.964 -17.703 1.00 96.50 108 VAL A O 1
ATOM 806 N N . ILE A 1 109 ? -0.336 -1.775 -15.837 1.00 93.88 109 ILE A N 1
ATOM 807 C CA . ILE A 1 109 ? 0.961 -1.235 -16.281 1.00 93.88 109 ILE A CA 1
ATOM 808 C C . ILE A 1 109 ? 1.945 -2.383 -16.528 1.00 93.88 109 ILE A C 1
ATOM 810 O O . ILE A 1 109 ? 2.497 -2.499 -17.620 1.00 93.88 109 ILE A O 1
ATOM 814 N N . LEU A 1 110 ? 2.066 -3.300 -15.567 1.00 95.06 110 LEU A N 1
ATOM 815 C CA . LEU A 1 110 ? 2.937 -4.464 -15.668 1.00 95.06 110 LEU A CA 1
ATOM 816 C C . LEU A 1 110 ? 2.564 -5.369 -16.847 1.00 95.06 110 LEU A C 1
ATOM 818 O O . LEU A 1 110 ? 3.446 -5.953 -17.472 1.00 95.06 110 LEU A O 1
ATOM 822 N N . LEU A 1 111 ? 1.276 -5.490 -17.182 1.00 96.75 111 LEU A N 1
ATOM 823 C CA . LEU A 1 111 ? 0.842 -6.232 -18.364 1.00 96.75 111 LEU A CA 1
ATOM 824 C C . LEU A 1 111 ? 1.391 -5.598 -19.651 1.00 96.75 111 LEU A C 1
ATOM 826 O O . LEU A 1 111 ? 1.893 -6.325 -20.508 1.00 96.75 111 LEU A O 1
ATOM 830 N N . PHE A 1 112 ? 1.340 -4.268 -19.781 1.00 95.19 112 PHE A N 1
ATOM 831 C CA . PHE A 1 112 ? 1.953 -3.566 -20.913 1.00 95.19 112 PHE A CA 1
ATOM 832 C C . PHE A 1 112 ? 3.476 -3.747 -20.937 1.00 95.19 112 PHE A C 1
ATOM 834 O O . PHE A 1 112 ? 4.03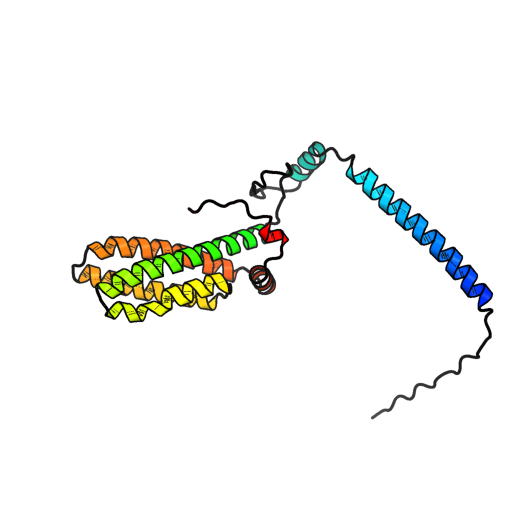1 -4.041 -21.998 1.00 95.19 112 PHE A O 1
ATOM 841 N N . ASP A 1 113 ? 4.140 -3.676 -19.782 1.00 91.75 113 ASP A N 1
ATOM 842 C CA . ASP A 1 113 ? 5.582 -3.918 -19.680 1.00 91.75 113 ASP A CA 1
ATOM 843 C C . ASP A 1 113 ? 5.953 -5.356 -20.059 1.00 91.75 113 ASP A C 1
ATOM 845 O O . ASP A 1 113 ? 6.939 -5.568 -20.760 1.00 91.75 113 ASP A O 1
ATOM 849 N N . CYS A 1 114 ? 5.142 -6.351 -19.686 1.00 95.50 114 CYS A N 1
ATOM 850 C CA . CYS A 1 114 ? 5.338 -7.750 -20.077 1.00 95.50 114 CYS A CA 1
ATOM 851 C C . CYS A 1 114 ? 5.205 -7.963 -21.591 1.00 95.50 114 CYS A C 1
ATOM 853 O O . CYS A 1 114 ? 5.906 -8.809 -22.149 1.00 95.50 114 CYS A O 1
ATOM 855 N N . LEU A 1 115 ? 4.320 -7.214 -22.262 1.00 96.12 115 LEU A N 1
ATOM 856 C CA . LEU A 1 115 ? 4.185 -7.262 -23.722 1.00 96.12 115 LEU A CA 1
ATOM 857 C C . LEU A 1 115 ? 5.418 -6.684 -24.427 1.00 96.12 115 LEU A C 1
ATOM 859 O O . LEU A 1 115 ? 5.788 -7.169 -25.495 1.00 96.12 115 LEU A O 1
ATOM 863 N N . LEU A 1 116 ? 6.055 -5.670 -23.836 1.00 93.75 116 LEU A N 1
ATOM 864 C CA . LEU A 1 116 ? 7.278 -5.063 -24.365 1.00 93.75 116 LEU A CA 1
ATOM 865 C C . LEU A 1 116 ? 8.525 -5.893 -24.029 1.00 93.75 116 LEU A C 1
ATOM 867 O O . LEU A 1 116 ? 9.373 -6.118 -24.892 1.00 93.75 116 LEU A O 1
ATOM 871 N N . PHE A 1 117 ? 8.627 -6.375 -22.790 1.00 94.50 117 PHE A N 1
ATOM 872 C CA . PHE A 1 117 ? 9.757 -7.141 -22.276 1.00 94.50 117 PHE A CA 1
ATOM 873 C C . PHE A 1 117 ? 9.262 -8.312 -21.407 1.00 94.50 117 PHE A C 1
ATOM 875 O O . PHE A 1 117 ? 8.992 -8.145 -20.215 1.00 94.50 117 PHE A O 1
ATOM 882 N N . PRO A 1 118 ? 9.228 -9.543 -21.952 1.00 96.00 118 PRO A N 1
ATOM 883 C CA . PRO A 1 118 ? 8.709 -10.718 -21.244 1.00 96.00 118 PRO A CA 1
ATOM 884 C C . PRO A 1 118 ? 9.401 -11.046 -19.911 1.00 96.00 118 PRO A C 1
ATOM 886 O O . PRO A 1 118 ? 8.828 -11.743 -19.078 1.00 96.00 118 PRO A O 1
ATOM 889 N N . ILE A 1 119 ? 10.619 -10.540 -19.677 1.00 95.31 119 ILE A N 1
ATOM 890 C CA . ILE A 1 119 ? 11.334 -10.709 -18.401 1.00 95.31 119 ILE A CA 1
ATOM 891 C C . ILE A 1 119 ? 10.567 -10.107 -17.212 1.00 95.31 119 ILE A C 1
ATOM 893 O O . ILE A 1 119 ? 10.695 -10.606 -16.092 1.00 95.31 119 ILE A O 1
ATOM 897 N N . PHE A 1 120 ? 9.710 -9.104 -17.447 1.00 94.88 120 PHE A N 1
ATOM 898 C CA . PHE A 1 120 ? 8.875 -8.516 -16.401 1.00 94.88 120 PHE A CA 1
ATOM 899 C C . PHE A 1 120 ? 7.791 -9.460 -15.874 1.00 94.88 120 PHE A C 1
ATOM 901 O O . PHE A 1 120 ? 7.213 -9.197 -14.825 1.00 94.88 120 PHE A O 1
ATOM 908 N N . PHE A 1 121 ? 7.566 -10.615 -16.504 1.00 96.25 121 PHE A N 1
ATOM 909 C CA . PHE A 1 121 ? 6.621 -11.607 -15.993 1.00 96.25 121 PHE A CA 1
ATOM 910 C C . PHE A 1 121 ? 6.983 -12.103 -14.580 1.00 96.25 121 PHE A C 1
ATOM 912 O O . PHE A 1 121 ? 6.108 -12.437 -13.783 1.00 96.25 121 PHE A O 1
ATOM 919 N N . VAL A 1 122 ? 8.273 -12.075 -14.219 1.00 97.06 122 VAL A N 1
ATOM 920 C CA . VAL A 1 122 ? 8.745 -12.408 -12.864 1.00 97.06 122 VAL A CA 1
ATOM 921 C C . VAL A 1 122 ? 8.210 -11.430 -11.810 1.00 97.06 122 VAL A C 1
ATOM 923 O O . VAL A 1 122 ? 8.199 -11.769 -10.637 1.00 97.06 122 VAL A O 1
ATOM 926 N N . PHE A 1 123 ? 7.720 -10.250 -12.189 1.00 96.81 123 PHE A N 1
ATOM 927 C CA . PHE A 1 123 ? 7.201 -9.225 -11.279 1.00 96.81 123 PHE A CA 1
ATOM 928 C C . PHE A 1 123 ? 5.694 -9.342 -11.001 1.00 96.81 123 PHE A C 1
ATOM 930 O O . PHE A 1 123 ? 5.165 -8.584 -10.191 1.00 96.81 123 PHE A O 1
ATOM 937 N N . VAL A 1 124 ? 4.997 -10.318 -11.598 1.00 97.50 124 VAL A N 1
ATOM 938 C CA . VAL A 1 124 ? 3.540 -10.513 -11.427 1.00 97.50 124 VAL A CA 1
ATOM 939 C C . VAL A 1 124 ? 3.136 -10.785 -9.972 1.00 97.50 124 VAL A C 1
ATOM 941 O O . VAL A 1 124 ? 2.021 -10.458 -9.570 1.00 97.50 124 VAL A O 1
ATOM 944 N N . TRP A 1 125 ? 4.033 -11.328 -9.143 1.00 97.81 125 TRP A N 1
ATOM 945 C CA . TRP A 1 125 ? 3.742 -11.546 -7.721 1.00 97.81 125 TRP A CA 1
ATOM 946 C C . TRP A 1 125 ? 3.550 -10.240 -6.937 1.00 97.81 125 TRP A C 1
ATOM 948 O O . TRP A 1 125 ? 2.843 -10.251 -5.934 1.00 97.81 125 TRP A O 1
ATOM 958 N N . GLY A 1 126 ? 4.121 -9.119 -7.393 1.00 97.31 126 GLY A N 1
ATOM 959 C CA . GLY A 1 126 ? 4.014 -7.824 -6.720 1.00 97.31 126 GLY A CA 1
ATOM 960 C C . GLY A 1 126 ? 2.572 -7.340 -6.585 1.00 97.31 126 GLY A C 1
ATOM 961 O O . GLY A 1 126 ? 2.078 -7.249 -5.458 1.00 97.31 126 GLY A O 1
ATOM 962 N N . PRO A 1 127 ? 1.859 -7.101 -7.701 1.00 97.44 127 PRO A N 1
ATOM 963 C CA . PRO A 1 127 ? 0.458 -6.692 -7.660 1.00 97.44 127 PRO A CA 1
ATOM 964 C C . PRO A 1 127 ? -0.454 -7.684 -6.927 1.00 97.44 127 PRO A C 1
ATOM 966 O O . PRO A 1 127 ? -1.379 -7.272 -6.228 1.00 97.44 127 PRO A O 1
ATOM 969 N N . ILE A 1 128 ? -0.166 -8.988 -7.016 1.00 97.88 128 ILE A N 1
ATOM 970 C CA . ILE A 1 128 ? -0.889 -10.021 -6.259 1.00 97.88 128 ILE A CA 1
ATOM 971 C C . ILE A 1 128 ? -0.719 -9.786 -4.751 1.00 97.88 128 ILE A C 1
ATOM 973 O O . ILE A 1 128 ? -1.709 -9.722 -4.021 1.00 97.88 128 ILE A O 1
ATOM 977 N N . CYS A 1 129 ? 0.516 -9.596 -4.275 1.00 97.81 129 CYS A N 1
ATOM 978 C CA . CYS A 1 129 ? 0.785 -9.264 -2.876 1.00 97.81 129 CYS A CA 1
ATOM 979 C C . CYS A 1 129 ? 0.128 -7.943 -2.458 1.00 97.81 129 CYS A C 1
ATOM 981 O O . CYS A 1 129 ? -0.435 -7.879 -1.367 1.00 97.81 129 CYS A O 1
ATOM 983 N N . GLY A 1 130 ? 0.142 -6.917 -3.313 1.00 97.50 130 GLY A N 1
ATOM 984 C CA . GLY A 1 130 ? -0.526 -5.639 -3.050 1.00 97.50 130 GLY A CA 1
ATOM 985 C C . GLY A 1 130 ? -2.041 -5.775 -2.889 1.00 97.50 130 GLY A C 1
ATOM 986 O O . GLY A 1 130 ? -2.624 -5.224 -1.953 1.00 97.50 130 GLY A O 1
ATOM 987 N N . TYR A 1 131 ? -2.680 -6.579 -3.741 1.00 97.88 131 TYR A N 1
ATOM 988 C CA . TYR A 1 131 ? -4.107 -6.869 -3.635 1.00 97.88 131 TYR A CA 1
ATOM 989 C C . TYR A 1 131 ? -4.444 -7.565 -2.308 1.00 97.88 131 TYR A C 1
ATOM 991 O O . TYR A 1 131 ? -5.338 -7.115 -1.585 1.00 97.88 131 TYR A O 1
ATOM 999 N N . PHE A 1 132 ? -3.679 -8.599 -1.936 1.00 97.75 132 PHE A N 1
ATOM 1000 C CA . PHE A 1 132 ? -3.859 -9.304 -0.662 1.00 97.75 132 PHE A C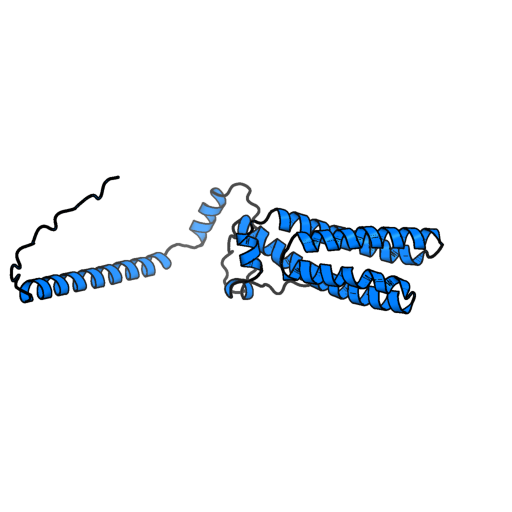A 1
ATOM 1001 C C . PHE A 1 132 ? -3.521 -8.442 0.561 1.00 97.75 132 PHE A C 1
ATOM 1003 O O . PHE A 1 132 ? -4.186 -8.561 1.588 1.00 97.75 132 PHE A O 1
ATOM 1010 N N . ALA A 1 133 ? -2.555 -7.524 0.460 1.00 97.06 133 ALA A N 1
ATOM 1011 C CA . ALA A 1 133 ? -2.235 -6.574 1.525 1.00 97.06 133 ALA A CA 1
ATOM 1012 C C . ALA A 1 133 ? -3.437 -5.686 1.868 1.00 97.06 133 ALA A C 1
ATOM 1014 O O . ALA A 1 133 ? -3.778 -5.519 3.040 1.00 97.06 133 ALA A O 1
ATOM 1015 N N . GLY A 1 134 ? -4.119 -5.172 0.842 1.00 95.44 134 GLY A N 1
ATOM 1016 C CA . GLY A 1 134 ? -5.342 -4.401 1.024 1.00 95.44 134 GLY A CA 1
ATOM 1017 C C . GLY A 1 134 ? -6.550 -5.257 1.413 1.00 95.44 134 GLY A C 1
ATOM 1018 O O . GLY A 1 134 ? -7.488 -4.722 2.003 1.00 95.44 134 GLY A O 1
ATOM 1019 N N . GLN A 1 135 ? -6.583 -6.547 1.054 1.00 95.88 135 GLN A N 1
ATOM 1020 C CA . GLN A 1 135 ? -7.687 -7.466 1.362 1.00 95.88 135 GLN A CA 1
ATOM 1021 C C . GLN A 1 135 ? -7.671 -7.957 2.807 1.00 95.88 135 GLN A C 1
ATOM 1023 O O . GLN A 1 135 ? -8.659 -7.777 3.516 1.00 95.88 135 GLN A O 1
ATOM 1028 N N . ASP A 1 136 ? -6.553 -8.543 3.225 1.00 96.31 136 ASP A N 1
ATOM 1029 C CA . ASP A 1 136 ? -6.437 -9.247 4.501 1.00 96.31 136 ASP A CA 1
ATOM 1030 C C . ASP A 1 136 ? -5.927 -8.343 5.629 1.00 96.31 136 ASP A C 1
ATOM 1032 O O . ASP A 1 136 ? -5.853 -8.780 6.779 1.00 96.31 136 ASP A O 1
ATOM 1036 N N . PHE A 1 137 ? -5.520 -7.104 5.321 1.00 96.12 137 PHE A N 1
ATOM 1037 C CA . PHE A 1 137 ? -4.926 -6.166 6.283 1.00 96.12 137 PHE A CA 1
ATOM 1038 C C . PHE A 1 137 ? -3.776 -6.801 7.090 1.00 96.12 137 PHE A C 1
ATOM 1040 O O . PHE A 1 137 ? -3.627 -6.586 8.290 1.00 96.12 137 PHE A O 1
ATOM 1047 N N . ARG A 1 138 ? -2.969 -7.654 6.446 1.00 95.94 138 ARG A N 1
ATOM 1048 C CA . ARG A 1 138 ? -1.801 -8.291 7.071 1.00 95.94 138 ARG A CA 1
ATOM 1049 C C . ARG A 1 138 ? -0.546 -7.505 6.722 1.00 95.94 138 ARG A C 1
ATOM 1051 O O . ARG A 1 138 ? -0.175 -7.431 5.552 1.00 95.94 138 ARG A O 1
ATOM 1058 N N . ALA A 1 139 ? 0.157 -7.010 7.741 1.00 95.38 139 ALA A N 1
ATOM 1059 C CA . ALA A 1 139 ? 1.395 -6.244 7.570 1.00 95.38 139 ALA A CA 1
ATOM 1060 C C . ALA A 1 139 ? 2.455 -6.994 6.741 1.00 95.38 139 ALA A C 1
ATOM 1062 O O . ALA A 1 139 ? 3.160 -6.385 5.941 1.00 95.38 139 ALA A O 1
ATOM 1063 N N . PHE A 1 140 ? 2.517 -8.325 6.865 1.00 97.06 140 PHE A N 1
ATOM 1064 C CA . PHE A 1 140 ? 3.423 -9.171 6.084 1.00 97.06 140 PHE A CA 1
ATOM 1065 C C . PHE A 1 140 ? 3.293 -8.958 4.565 1.00 97.06 140 PHE A C 1
ATOM 1067 O O . PHE A 1 140 ? 4.303 -8.768 3.890 1.00 97.06 140 PHE A O 1
ATOM 1074 N N . TYR A 1 141 ? 2.069 -8.929 4.024 1.00 97.75 141 TYR A N 1
ATOM 1075 C CA . TYR A 1 141 ? 1.858 -8.703 2.591 1.00 97.75 141 TYR A CA 1
ATOM 1076 C C . TYR A 1 141 ? 2.226 -7.276 2.176 1.00 97.75 141 TYR A C 1
ATOM 1078 O O . TYR A 1 141 ? 2.788 -7.086 1.099 1.00 97.75 141 TYR A O 1
ATOM 1086 N N . SER A 1 142 ? 1.988 -6.285 3.040 1.00 97.19 142 SER A N 1
ATOM 1087 C CA . SER A 1 142 ? 2.413 -4.901 2.801 1.00 97.19 142 SER A CA 1
ATOM 1088 C C . SER A 1 142 ? 3.939 -4.783 2.716 1.00 97.19 142 SER A C 1
ATOM 1090 O O . SER A 1 142 ? 4.451 -4.105 1.828 1.00 97.19 142 SER A O 1
ATOM 1092 N N . TYR A 1 143 ? 4.683 -5.486 3.577 1.00 97.81 143 TYR A N 1
ATOM 1093 C CA . TYR A 1 143 ? 6.148 -5.528 3.504 1.00 97.81 143 TYR A CA 1
ATOM 1094 C C . TYR A 1 143 ? 6.660 -6.274 2.269 1.00 97.81 143 TYR A C 1
ATOM 1096 O O . TYR A 1 143 ? 7.614 -5.813 1.645 1.00 97.81 143 TYR A O 1
ATOM 1104 N N . LEU A 1 144 ? 6.021 -7.382 1.873 1.00 97.94 144 LEU A N 1
ATOM 1105 C CA . LEU A 1 144 ? 6.338 -8.046 0.604 1.00 97.94 144 LEU A CA 1
ATOM 1106 C C . LEU A 1 144 ? 6.101 -7.118 -0.592 1.00 97.94 144 LEU A C 1
ATOM 1108 O O . LEU A 1 144 ? 6.909 -7.100 -1.518 1.00 97.94 144 LEU A O 1
ATOM 1112 N N . TYR A 1 145 ? 5.040 -6.310 -0.556 1.00 97.75 145 TYR A N 1
ATOM 1113 C CA . TYR A 1 145 ? 4.758 -5.353 -1.621 1.00 97.75 145 TYR A CA 1
ATOM 1114 C C . TYR A 1 145 ? 5.762 -4.185 -1.644 1.00 97.75 145 TYR A C 1
ATOM 1116 O O . TYR A 1 145 ? 6.181 -3.746 -2.712 1.00 97.75 145 TYR A O 1
ATOM 1124 N N . LEU A 1 146 ? 6.250 -3.733 -0.483 1.00 97.88 146 LEU A N 1
ATOM 1125 C CA . LEU A 1 146 ? 7.372 -2.785 -0.413 1.00 97.88 146 LEU A CA 1
ATOM 1126 C C . LEU A 1 146 ? 8.675 -3.379 -0.956 1.00 97.88 146 LEU A C 1
ATOM 1128 O O . LEU A 1 146 ? 9.404 -2.701 -1.678 1.00 97.88 146 LEU A O 1
ATOM 1132 N N . LEU A 1 147 ? 8.964 -4.643 -0.634 1.00 98.25 147 LEU A N 1
ATOM 1133 C CA . LEU A 1 147 ? 10.126 -5.348 -1.171 1.00 98.25 147 LEU A CA 1
ATOM 1134 C C . LEU A 1 147 ? 10.045 -5.444 -2.698 1.00 98.25 147 LEU A C 1
ATOM 1136 O O . LEU A 1 147 ? 11.038 -5.193 -3.377 1.00 98.25 147 LEU A O 1
ATOM 1140 N N . TYR A 1 148 ? 8.863 -5.745 -3.236 1.00 97.75 148 TYR A N 1
ATOM 1141 C CA . TYR A 1 148 ? 8.600 -5.699 -4.671 1.00 97.75 148 TYR A CA 1
ATOM 1142 C C . TYR A 1 148 ? 8.970 -4.337 -5.276 1.00 97.75 148 TYR A C 1
ATOM 1144 O O . TYR A 1 148 ? 9.755 -4.298 -6.224 1.00 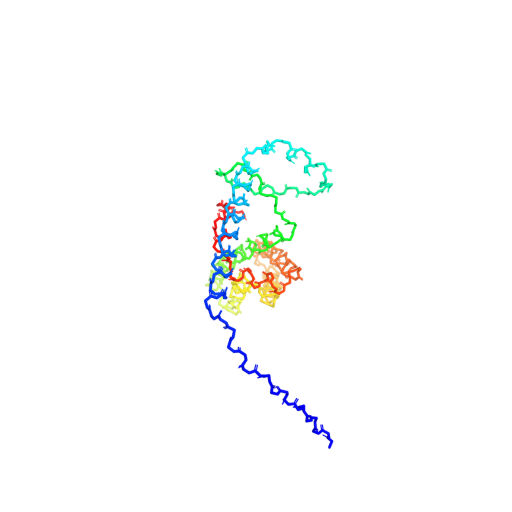97.75 148 TYR A O 1
ATOM 1152 N N . TYR A 1 149 ? 8.489 -3.231 -4.695 1.00 97.88 149 TYR A N 1
ATOM 1153 C CA . TYR A 1 149 ? 8.821 -1.890 -5.186 1.00 97.88 149 TYR A CA 1
ATOM 1154 C C . TYR A 1 149 ? 10.316 -1.589 -5.109 1.00 97.88 149 TYR A C 1
ATOM 1156 O O . TYR A 1 149 ? 10.851 -0.984 -6.030 1.00 97.88 149 TYR A O 1
ATOM 1164 N N . ALA A 1 150 ? 11.024 -2.050 -4.076 1.00 98.25 150 ALA A N 1
ATOM 1165 C CA . ALA A 1 150 ? 12.474 -1.882 -4.000 1.00 98.25 150 ALA A CA 1
ATOM 1166 C C . ALA A 1 150 ? 13.198 -2.574 -5.173 1.00 98.25 150 ALA A C 1
ATOM 1168 O O . ALA A 1 150 ? 14.106 -1.994 -5.776 1.00 98.25 150 ALA A O 1
ATOM 1169 N N . VAL A 1 151 ? 12.775 -3.791 -5.538 1.00 97.69 151 VAL A N 1
ATOM 1170 C CA . VAL A 1 151 ? 13.340 -4.520 -6.687 1.00 97.69 151 VAL A CA 1
ATOM 1171 C C . VAL A 1 151 ? 12.951 -3.847 -8.007 1.00 97.69 151 VAL A C 1
ATOM 1173 O O . VAL A 1 151 ? 13.817 -3.669 -8.863 1.00 97.69 151 VAL A O 1
ATOM 1176 N N . LYS A 1 152 ? 11.689 -3.427 -8.165 1.00 96.31 152 LYS A N 1
ATOM 1177 C CA . LYS A 1 152 ? 11.189 -2.747 -9.372 1.00 96.31 152 LYS A CA 1
ATOM 1178 C C . LYS A 1 152 ? 11.907 -1.416 -9.617 1.00 96.31 152 LYS A C 1
ATOM 1180 O O . LYS A 1 152 ? 12.483 -1.230 -10.680 1.00 96.31 152 LYS A O 1
ATOM 1185 N N . ILE A 1 153 ? 12.023 -0.572 -8.590 1.00 97.56 153 ILE A N 1
ATOM 1186 C CA . ILE A 1 153 ? 12.790 0.685 -8.628 1.00 97.56 153 ILE A CA 1
ATOM 1187 C C . ILE A 1 153 ? 14.249 0.432 -9.032 1.00 97.56 153 ILE A C 1
ATOM 1189 O O . ILE A 1 153 ? 14.819 1.181 -9.824 1.00 97.56 153 ILE A O 1
ATOM 1193 N N . THR A 1 154 ? 14.868 -0.635 -8.517 1.00 97.81 154 THR A N 1
ATOM 1194 C CA . THR A 1 154 ? 16.243 -1.002 -8.894 1.00 97.81 154 THR A CA 1
ATOM 1195 C C . THR A 1 154 ? 16.337 -1.382 -10.376 1.00 97.81 154 THR A C 1
ATOM 1197 O O . THR A 1 154 ? 17.293 -0.988 -11.049 1.00 97.81 154 THR A O 1
ATOM 1200 N N . ALA A 1 155 ? 15.351 -2.118 -10.897 1.00 96.19 155 ALA A N 1
ATOM 1201 C CA . ALA A 1 155 ? 15.278 -2.473 -12.311 1.00 96.19 155 ALA A CA 1
ATOM 1202 C C . ALA A 1 155 ? 15.087 -1.230 -13.195 1.00 96.19 155 ALA A C 1
ATOM 1204 O O . ALA A 1 155 ? 15.839 -1.054 -14.151 1.00 96.19 155 ALA A O 1
ATOM 1205 N N . ASP A 1 156 ? 14.171 -0.332 -12.836 1.00 95.44 156 ASP A N 1
ATOM 1206 C CA . ASP A 1 156 ? 13.927 0.921 -13.556 1.00 95.44 156 ASP A CA 1
ATOM 1207 C C . ASP A 1 156 ? 15.179 1.797 -13.620 1.00 95.44 156 ASP A C 1
ATOM 1209 O O . ASP A 1 156 ? 15.549 2.284 -14.690 1.00 95.44 156 ASP A O 1
ATOM 1213 N N . ILE A 1 157 ? 15.897 1.941 -12.499 1.00 97.81 157 ILE A N 1
ATOM 1214 C CA . ILE A 1 157 ? 17.182 2.651 -12.466 1.00 97.81 157 ILE A CA 1
ATOM 1215 C C . ILE A 1 157 ? 18.176 1.997 -13.431 1.00 97.81 157 ILE A C 1
ATOM 1217 O O . ILE A 1 157 ? 18.834 2.704 -14.195 1.00 97.81 157 ILE A O 1
ATOM 1221 N N . ALA A 1 158 ? 18.274 0.664 -13.449 1.00 97.44 158 ALA A N 1
ATOM 1222 C CA . ALA A 1 158 ? 19.149 -0.034 -14.385 1.00 97.44 158 ALA A CA 1
ATOM 1223 C C . ALA A 1 158 ? 18.762 0.250 -15.849 1.00 97.44 158 ALA A C 1
ATOM 1225 O O . ALA A 1 158 ? 19.633 0.591 -16.648 1.00 97.44 158 ALA A O 1
ATOM 1226 N N . PHE A 1 159 ? 17.474 0.194 -16.206 1.00 96.12 159 PHE A N 1
ATOM 1227 C CA . PHE A 1 159 ? 17.001 0.506 -17.561 1.00 96.12 159 PHE A CA 1
ATOM 1228 C C . PHE A 1 159 ? 17.285 1.954 -17.978 1.00 96.12 159 PHE A C 1
ATOM 1230 O O . PHE A 1 159 ? 17.707 2.193 -19.114 1.00 96.12 159 PHE A O 1
ATOM 1237 N N . ILE A 1 160 ? 17.133 2.915 -17.062 1.00 96.94 160 ILE A N 1
ATOM 1238 C CA . ILE A 1 160 ? 17.500 4.317 -17.301 1.00 96.94 160 ILE A CA 1
ATOM 1239 C C . ILE A 1 160 ? 19.001 4.429 -17.600 1.00 96.94 160 ILE A C 1
ATOM 1241 O O . ILE A 1 160 ? 19.384 5.095 -18.562 1.00 96.94 160 ILE A O 1
ATOM 1245 N N . LEU A 1 161 ? 19.854 3.730 -16.839 1.00 97.69 161 LEU A N 1
ATOM 1246 C CA . LEU A 1 161 ? 21.304 3.705 -17.073 1.00 97.69 161 LEU A CA 1
ATOM 1247 C C . LEU A 1 161 ? 21.684 3.061 -18.419 1.00 97.69 161 LEU A C 1
ATOM 1249 O O . LEU A 1 161 ? 22.685 3.453 -19.015 1.00 97.69 161 LEU A O 1
ATOM 1253 N N . PHE A 1 162 ? 20.871 2.135 -18.938 1.00 97.56 162 PHE A N 1
ATOM 1254 C CA . PHE A 1 162 ? 21.020 1.566 -20.285 1.00 97.56 162 PHE A CA 1
ATOM 1255 C C . PHE A 1 162 ? 20.437 2.447 -21.409 1.00 97.56 162 PHE A C 1
ATOM 1257 O O . PHE A 1 162 ? 20.421 2.037 -22.570 1.00 97.56 162 PHE A O 1
ATOM 1264 N N . GLY A 1 163 ? 19.995 3.671 -21.101 1.00 96.75 163 GLY A N 1
ATOM 1265 C CA . GLY A 1 163 ? 19.545 4.662 -22.082 1.00 96.75 163 GLY A CA 1
ATOM 1266 C C . GLY A 1 163 ? 18.042 4.649 -22.368 1.00 96.75 163 GLY A C 1
ATOM 1267 O O . GLY A 1 163 ? 17.583 5.382 -23.247 1.00 96.75 163 GLY A O 1
ATOM 1268 N N . ALA A 1 164 ? 17.251 3.866 -21.630 1.00 96.06 164 ALA A N 1
ATOM 1269 C CA . ALA A 1 164 ? 15.797 3.855 -21.755 1.00 96.06 164 ALA A CA 1
ATOM 1270 C C . ALA A 1 164 ? 15.166 4.981 -20.912 1.00 96.06 164 ALA A C 1
ATOM 1272 O O . ALA A 1 164 ? 14.495 4.746 -19.912 1.00 96.06 164 ALA A O 1
ATOM 1273 N N . TRP A 1 165 ? 15.375 6.234 -21.326 1.00 95.25 165 TRP A N 1
ATOM 1274 C CA . TRP A 1 165 ? 14.980 7.433 -20.568 1.00 95.25 165 TRP A CA 1
ATOM 1275 C C . TRP A 1 165 ? 13.485 7.534 -20.233 1.00 95.25 165 TRP A C 1
ATOM 1277 O O . TRP A 1 165 ? 13.120 8.215 -19.279 1.00 95.25 165 TRP A O 1
ATOM 1287 N N . TRP A 1 166 ? 12.612 6.859 -20.985 1.00 91.75 166 TRP A N 1
ATOM 1288 C CA . TRP A 1 166 ? 11.169 6.857 -20.725 1.00 91.75 166 TRP A CA 1
ATOM 1289 C C . TRP A 1 166 ? 10.803 6.192 -19.386 1.00 91.75 166 TRP A C 1
ATOM 1291 O O . TRP A 1 166 ? 9.816 6.597 -18.770 1.00 91.75 166 TRP A O 1
ATOM 1301 N N . PHE A 1 167 ? 11.635 5.269 -18.880 1.00 93.25 167 PHE A N 1
ATOM 1302 C CA . PHE A 1 167 ? 11.476 4.673 -17.546 1.00 93.25 167 PHE A CA 1
ATOM 1303 C C . PHE A 1 167 ? 11.591 5.702 -16.419 1.00 93.25 167 PHE A C 1
ATOM 1305 O O . PHE A 1 167 ? 11.142 5.439 -15.312 1.00 93.25 167 PHE A O 1
ATOM 1312 N N . PHE A 1 168 ? 12.125 6.901 -16.673 1.00 96.06 168 PHE A N 1
ATOM 1313 C CA . PHE A 1 168 ? 12.145 7.963 -15.670 1.00 96.06 168 PHE A CA 1
ATOM 1314 C C . PHE A 1 168 ? 10.733 8.341 -15.190 1.00 96.06 168 PHE A C 1
ATOM 1316 O O . PHE A 1 168 ? 10.536 8.589 -14.005 1.00 96.06 168 PHE A O 1
ATOM 1323 N N . LEU A 1 169 ? 9.736 8.351 -16.085 1.00 94.75 169 LEU A N 1
ATOM 1324 C CA . LEU A 1 169 ? 8.347 8.617 -15.696 1.00 94.75 169 LEU A CA 1
ATOM 1325 C C . LEU A 1 169 ? 7.749 7.459 -14.889 1.00 94.75 169 LEU A C 1
ATOM 1327 O O . LEU A 1 169 ? 7.038 7.709 -13.918 1.00 94.75 169 LEU A O 1
ATOM 1331 N N . VAL A 1 170 ? 8.071 6.215 -15.257 1.00 93.06 170 VAL A N 1
ATOM 1332 C CA . VAL A 1 170 ? 7.644 5.009 -14.524 1.00 93.06 170 VAL A CA 1
ATOM 1333 C C . VAL A 1 170 ? 8.232 5.014 -13.115 1.00 93.06 170 VAL A C 1
ATOM 1335 O O . VAL A 1 170 ? 7.488 4.891 -12.147 1.00 93.06 170 VAL A O 1
ATOM 1338 N N . LEU A 1 171 ? 9.522 5.331 -12.989 1.00 96.00 171 LEU A N 1
ATOM 1339 C CA . LEU A 1 171 ? 10.223 5.452 -11.714 1.00 96.00 171 LEU A CA 1
ATOM 1340 C C . LEU A 1 171 ? 9.568 6.481 -10.776 1.00 96.00 171 LEU A C 1
ATOM 1342 O O . LEU A 1 171 ? 9.466 6.246 -9.573 1.00 96.00 171 LEU A O 1
ATOM 1346 N N . LEU A 1 172 ? 9.114 7.627 -11.299 1.00 97.12 172 LEU A N 1
ATOM 1347 C CA . LEU A 1 172 ? 8.409 8.631 -10.490 1.00 97.12 172 LEU A CA 1
ATOM 1348 C C . LEU A 1 172 ? 7.063 8.110 -9.972 1.00 97.12 172 LEU A C 1
ATOM 1350 O O . LEU A 1 172 ? 6.719 8.361 -8.814 1.00 97.12 172 LEU A O 1
ATOM 1354 N N . ILE A 1 173 ? 6.321 7.385 -10.811 1.00 95.44 173 ILE A N 1
ATOM 1355 C CA . ILE A 1 173 ? 5.057 6.749 -10.424 1.00 95.44 173 ILE A CA 1
ATOM 1356 C C . ILE A 1 173 ? 5.324 5.679 -9.359 1.00 95.44 173 ILE A C 1
ATOM 1358 O O . ILE A 1 173 ? 4.673 5.689 -8.317 1.00 95.44 173 ILE A O 1
ATOM 1362 N N . ASP A 1 174 ? 6.325 4.824 -9.559 1.00 95.88 174 ASP A N 1
ATOM 1363 C CA . ASP A 1 174 ? 6.694 3.770 -8.613 1.00 95.88 174 ASP A CA 1
ATOM 1364 C C . ASP A 1 174 ? 7.142 4.333 -7.257 1.00 95.88 174 ASP A C 1
ATOM 1366 O O . ASP A 1 174 ? 6.741 3.815 -6.217 1.00 95.88 174 ASP A O 1
ATOM 1370 N N . LEU A 1 175 ? 7.902 5.434 -7.228 1.00 97.62 175 LEU A N 1
ATOM 1371 C CA . LEU A 1 175 ? 8.269 6.118 -5.981 1.00 97.62 175 LEU A CA 1
ATOM 1372 C C . L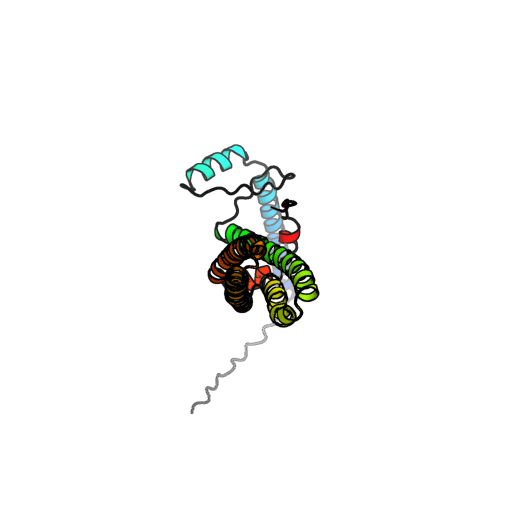EU A 1 175 ? 7.051 6.711 -5.260 1.00 97.62 175 LEU A C 1
ATOM 1374 O O . LEU A 1 175 ? 6.961 6.640 -4.029 1.00 97.62 175 LEU A O 1
ATOM 1378 N N . TRP A 1 176 ? 6.112 7.296 -6.009 1.00 96.69 176 TRP A N 1
ATOM 1379 C CA . TRP A 1 176 ? 4.872 7.827 -5.445 1.00 96.69 176 TRP A CA 1
ATOM 1380 C C . TRP A 1 176 ? 4.012 6.709 -4.845 1.00 96.69 176 TRP A C 1
ATOM 1382 O O . TRP A 1 176 ? 3.558 6.830 -3.703 1.00 96.69 176 TRP A O 1
ATOM 1392 N N . ILE A 1 177 ? 3.867 5.589 -5.557 1.00 96.00 177 ILE A N 1
ATOM 1393 C CA . ILE A 1 177 ? 3.145 4.424 -5.048 1.00 96.00 177 ILE A CA 1
ATOM 1394 C C . ILE A 1 177 ? 3.861 3.831 -3.830 1.00 96.00 177 ILE A C 1
ATOM 1396 O O . ILE A 1 177 ? 3.222 3.593 -2.807 1.00 96.00 177 ILE A O 1
ATOM 1400 N N . ALA A 1 178 ? 5.181 3.637 -3.886 1.00 97.44 178 ALA A N 1
ATOM 1401 C CA . ALA A 1 178 ? 5.954 3.079 -2.779 1.00 97.44 178 ALA A CA 1
ATOM 1402 C C . ALA A 1 178 ? 5.786 3.906 -1.496 1.00 97.44 178 ALA A C 1
ATOM 1404 O O . ALA A 1 178 ? 5.628 3.343 -0.411 1.00 97.44 178 ALA A O 1
ATOM 1405 N N . ARG A 1 179 ? 5.733 5.242 -1.607 1.00 97.19 179 ARG A N 1
ATOM 1406 C CA . ARG A 1 179 ? 5.403 6.130 -0.482 1.00 97.19 179 ARG A CA 1
ATOM 1407 C C . ARG A 1 179 ? 4.010 5.839 0.085 1.00 97.19 179 ARG A C 1
ATOM 1409 O O . ARG A 1 179 ? 3.854 5.813 1.306 1.00 97.19 179 ARG A O 1
ATOM 1416 N N . PHE A 1 180 ? 3.012 5.636 -0.772 1.00 95.50 180 PHE A N 1
ATOM 1417 C CA . PHE A 1 180 ? 1.641 5.329 -0.356 1.00 95.50 180 PHE A CA 1
ATOM 1418 C C . PHE A 1 180 ? 1.550 3.962 0.345 1.00 95.50 180 PHE A C 1
ATOM 1420 O O . PHE A 1 180 ? 0.980 3.856 1.432 1.00 95.50 180 PHE A O 1
ATOM 1427 N N . VAL A 1 181 ? 2.196 2.933 -0.213 1.00 96.81 181 VAL A N 1
ATOM 1428 C CA . VAL A 1 181 ? 2.291 1.592 0.393 1.00 96.81 181 VAL A CA 1
ATOM 1429 C C . VAL A 1 181 ? 3.042 1.639 1.725 1.00 96.81 181 VAL A C 1
ATOM 1431 O O . VAL A 1 181 ? 2.633 0.984 2.683 1.00 96.81 181 VAL A O 1
ATOM 1434 N N . TYR A 1 182 ? 4.100 2.446 1.829 1.00 97.75 182 TYR A N 1
ATOM 1435 C CA . TYR A 1 182 ? 4.842 2.626 3.076 1.00 97.75 182 TYR A CA 1
ATOM 1436 C C . TYR A 1 182 ? 3.971 3.250 4.168 1.00 97.75 182 TYR A C 1
ATOM 1438 O O . TYR A 1 182 ? 3.941 2.744 5.288 1.00 97.75 182 TYR A O 1
ATOM 1446 N N . ALA A 1 183 ? 3.212 4.300 3.840 1.00 96.31 183 ALA A N 1
ATOM 1447 C CA . ALA A 1 183 ? 2.266 4.908 4.774 1.00 96.31 183 ALA A CA 1
ATOM 1448 C C . ALA A 1 183 ? 1.226 3.887 5.268 1.00 96.31 183 ALA A C 1
ATOM 1450 O O . ALA A 1 183 ? 0.967 3.807 6.468 1.00 96.31 183 ALA A O 1
ATOM 1451 N N . PHE A 1 184 ? 0.706 3.048 4.367 1.00 96.56 184 PHE A N 1
ATOM 1452 C CA . PHE A 1 184 ? -0.208 1.964 4.726 1.00 96.56 184 PHE A CA 1
ATOM 1453 C C . PHE A 1 184 ? 0.427 0.914 5.636 1.00 96.56 184 PHE A C 1
ATOM 1455 O O . PHE A 1 184 ? -0.182 0.523 6.629 1.00 96.56 184 PHE A O 1
ATOM 1462 N N . ALA A 1 185 ? 1.658 0.488 5.350 1.00 97.44 185 ALA A N 1
ATOM 1463 C CA . ALA A 1 185 ? 2.376 -0.466 6.189 1.00 97.44 185 ALA A CA 1
ATOM 1464 C C . ALA A 1 185 ? 2.621 0.083 7.606 1.00 97.44 185 ALA A C 1
ATOM 1466 O O . ALA A 1 185 ? 2.444 -0.640 8.585 1.00 97.44 185 ALA A O 1
ATOM 1467 N N . VAL A 1 186 ? 2.980 1.367 7.722 1.00 96.88 186 VAL A N 1
ATOM 1468 C CA . VAL A 1 186 ? 3.169 2.032 9.019 1.00 96.88 186 VAL A CA 1
ATOM 1469 C C . VAL A 1 186 ? 1.851 2.131 9.785 1.00 96.88 186 VAL A C 1
ATOM 1471 O O . VAL A 1 186 ? 1.832 1.805 10.968 1.00 96.88 186 VAL A O 1
ATOM 1474 N N . MET A 1 187 ? 0.754 2.532 9.133 1.00 95.75 187 MET A N 1
ATOM 1475 C CA . MET A 1 187 ? -0.564 2.602 9.777 1.00 95.75 187 MET A CA 1
ATOM 1476 C C . MET A 1 187 ? -1.047 1.231 10.255 1.00 95.75 187 MET A C 1
ATOM 1478 O O . MET A 1 187 ? -1.477 1.105 11.397 1.00 95.75 187 MET A O 1
ATOM 1482 N N . LEU A 1 188 ? -0.887 0.187 9.435 1.00 96.19 188 LEU A N 1
ATOM 1483 C CA . LEU A 1 188 ? -1.195 -1.190 9.828 1.00 96.19 188 LEU A CA 1
ATOM 1484 C C . LEU A 1 188 ? -0.418 -1.632 11.071 1.00 96.19 188 LEU A C 1
ATOM 1486 O O . LEU A 1 188 ? -0.985 -2.288 11.937 1.00 96.19 188 LEU A O 1
ATOM 1490 N N . GLY A 1 189 ? 0.861 -1.261 11.178 1.00 96.31 189 GLY A N 1
ATOM 1491 C CA . GLY A 1 189 ? 1.692 -1.587 12.340 1.00 96.31 189 GLY A CA 1
ATOM 1492 C C . GLY A 1 189 ? 1.287 -0.868 13.633 1.00 96.31 189 GLY A C 1
ATOM 1493 O O . GLY A 1 189 ? 1.769 -1.231 14.703 1.00 96.31 189 GLY A O 1
ATOM 1494 N N . GLN A 1 190 ? 0.423 0.147 13.550 1.00 95.81 190 GLN A N 1
ATOM 1495 C CA . GLN A 1 190 ? -0.111 0.879 14.704 1.00 95.81 190 GLN A CA 1
ATOM 1496 C C . GLN A 1 190 ? -1.484 0.369 15.159 1.00 95.81 190 GLN A C 1
ATOM 1498 O O . GLN A 1 190 ? -1.974 0.833 16.191 1.00 95.81 190 GLN A O 1
ATOM 1503 N N . CYS A 1 191 ? -2.112 -0.527 14.396 1.00 96.00 191 CYS A N 1
ATOM 1504 C CA . CYS A 1 191 ? -3.385 -1.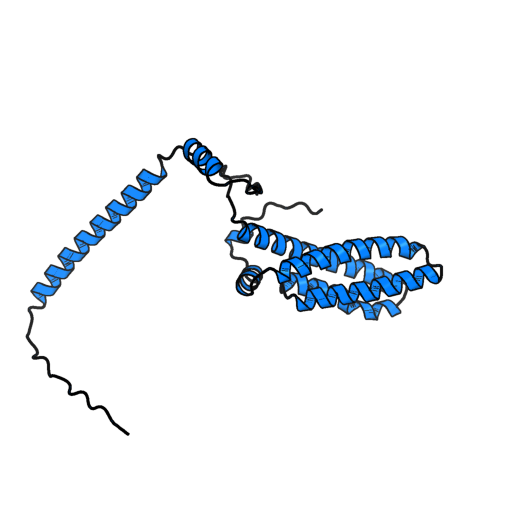143 14.744 1.00 96.00 191 CYS A CA 1
ATOM 1505 C C . CYS A 1 191 ? -3.157 -2.426 15.548 1.00 96.00 191 CYS A C 1
ATOM 1507 O O . CYS A 1 191 ? -2.265 -3.221 15.256 1.00 96.00 191 CYS A O 1
ATOM 1509 N N . SER A 1 192 ? -3.991 -2.634 16.556 1.00 96.62 192 SER A N 1
ATOM 1510 C CA . SER A 1 192 ? -4.080 -3.888 17.300 1.00 96.62 192 SER A CA 1
ATOM 1511 C C . SER A 1 192 ? -4.748 -4.985 16.465 1.00 96.62 192 SER A C 1
ATOM 1513 O O . SER A 1 192 ? -5.546 -4.707 15.568 1.00 96.62 192 SER A O 1
ATOM 1515 N N . ASP A 1 193 ? -4.481 -6.251 16.794 1.00 96.00 193 ASP A N 1
ATOM 1516 C CA . ASP A 1 193 ? -5.065 -7.394 16.077 1.00 96.00 193 ASP A CA 1
ATOM 1517 C C . ASP A 1 193 ? -6.604 -7.395 16.102 1.00 96.00 193 ASP A C 1
ATOM 1519 O O . ASP A 1 193 ? -7.234 -7.788 15.122 1.00 96.00 193 ASP A O 1
ATOM 1523 N N . ALA A 1 194 ? -7.216 -6.896 17.183 1.00 95.19 194 ALA A N 1
ATOM 1524 C CA . ALA A 1 194 ? -8.669 -6.762 17.292 1.00 95.19 194 ALA A CA 1
ATOM 1525 C C . ALA A 1 194 ? -9.241 -5.744 16.287 1.00 95.19 194 ALA A C 1
ATOM 1527 O O . ALA A 1 194 ? -10.279 -5.991 15.676 1.00 95.19 194 ALA A O 1
ATOM 1528 N N . GLU A 1 195 ? -8.546 -4.624 16.070 1.00 95.00 195 GLU A N 1
ATOM 1529 C CA . GLU A 1 195 ? -8.939 -3.612 15.080 1.00 95.00 195 GLU A CA 1
ATOM 1530 C C . GLU A 1 195 ? -8.751 -4.128 13.651 1.00 95.00 195 GLU A C 1
ATOM 1532 O O . GLU A 1 195 ? -9.578 -3.867 12.777 1.00 95.00 195 GLU A O 1
ATOM 1537 N N . LEU A 1 196 ? -7.677 -4.888 13.407 1.00 95.31 196 LEU A N 1
ATOM 1538 C CA . LEU A 1 196 ? -7.443 -5.544 12.120 1.00 95.31 196 LEU A CA 1
ATOM 1539 C C . LEU A 1 196 ? -8.545 -6.561 11.805 1.00 95.31 196 LEU A C 1
ATOM 1541 O O . LEU A 1 196 ? -9.020 -6.605 10.670 1.00 95.31 196 LEU A O 1
ATOM 1545 N N . GLU A 1 197 ? -8.986 -7.340 12.794 1.00 94.88 197 GLU A N 1
ATOM 1546 C CA . GLU A 1 197 ? -10.095 -8.282 12.626 1.00 94.88 197 GLU A CA 1
ATOM 1547 C C . GLU A 1 197 ? -11.415 -7.553 12.338 1.00 94.88 197 GLU A C 1
ATOM 1549 O O . GLU A 1 197 ? -12.131 -7.902 11.399 1.00 94.88 197 GLU A O 1
ATOM 1554 N N . GLN A 1 198 ? -11.680 -6.450 13.043 1.00 92.81 198 GLN A N 1
ATOM 1555 C CA . GLN A 1 198 ? -12.837 -5.592 12.777 1.00 92.81 198 GLN A CA 1
ATOM 1556 C C . GLN A 1 198 ? -12.827 -5.002 11.353 1.00 92.81 198 GLN A C 1
ATOM 1558 O O . GLN A 1 198 ? -13.882 -4.842 10.738 1.00 92.81 198 GLN A O 1
ATOM 1563 N N . MET A 1 199 ? -11.652 -4.682 10.800 1.00 92.69 199 MET A N 1
ATOM 1564 C CA . MET A 1 199 ? -11.519 -4.191 9.421 1.00 92.69 199 MET A CA 1
ATOM 1565 C C . MET A 1 199 ? -11.734 -5.281 8.362 1.00 92.69 199 MET A C 1
ATOM 1567 O O . MET A 1 199 ? -12.175 -4.965 7.250 1.00 92.69 199 MET A O 1
ATOM 1571 N N . ARG A 1 200 ? -11.435 -6.548 8.681 1.00 93.69 200 ARG A N 1
ATOM 1572 C CA . ARG A 1 200 ? -11.709 -7.702 7.802 1.00 93.69 200 ARG A CA 1
ATOM 1573 C C . ARG A 1 200 ? -13.198 -8.003 7.719 1.00 93.69 200 ARG A C 1
ATOM 1575 O O . ARG A 1 200 ? -13.695 -8.296 6.632 1.00 93.69 200 ARG A O 1
ATOM 1582 N N . GLU A 1 201 ? -13.902 -7.857 8.837 1.00 91.75 201 GLU A N 1
ATOM 1583 C CA . GLU A 1 201 ? -15.346 -8.059 8.949 1.00 91.75 201 GLU A CA 1
ATOM 1584 C C . GLU A 1 201 ? -16.068 -6.735 9.254 1.00 91.75 201 GLU A C 1
ATOM 1586 O O . GLU A 1 201 ? -16.615 -6.544 10.346 1.00 91.75 201 GLU A O 1
ATOM 1591 N N . PRO A 1 202 ? -16.093 -5.779 8.301 1.00 84.44 202 PRO A N 1
ATOM 1592 C CA . PRO A 1 202 ? -16.689 -4.479 8.549 1.00 84.44 202 PRO A CA 1
ATOM 1593 C C . PRO A 1 202 ? -18.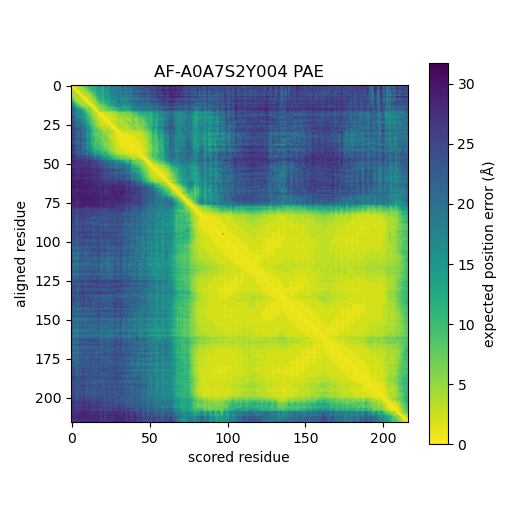181 -4.648 8.825 1.00 84.44 202 PRO A C 1
ATOM 1595 O O . PRO A 1 202 ? -18.940 -5.136 7.979 1.00 84.44 202 PRO A O 1
ATOM 1598 N N . SER A 1 203 ? -18.617 -4.209 10.006 1.00 83.44 203 SER A N 1
ATOM 1599 C CA . SER A 1 203 ? -20.023 -4.317 10.380 1.00 83.44 203 SER A CA 1
ATOM 1600 C C . SER A 1 203 ? -20.914 -3.534 9.395 1.00 83.44 203 SER A C 1
ATOM 1602 O O . SER A 1 203 ? -20.464 -2.573 8.756 1.00 83.44 203 SER A O 1
ATOM 1604 N N . PRO A 1 204 ? -22.210 -3.875 9.265 1.00 77.81 204 PRO A N 1
ATOM 1605 C CA . PRO A 1 204 ? -23.128 -3.183 8.355 1.00 77.81 204 PRO A CA 1
ATOM 1606 C C . PRO A 1 204 ? -23.201 -1.664 8.576 1.00 77.81 204 PRO A C 1
ATOM 1608 O O . PRO A 1 204 ? -23.583 -0.926 7.666 1.00 77.81 204 PRO A O 1
ATOM 1611 N N . VAL A 1 205 ? -22.833 -1.190 9.770 1.00 70.62 205 VAL A N 1
ATOM 1612 C CA . VAL A 1 205 ? -22.763 0.233 10.127 1.00 70.62 205 VAL A CA 1
ATOM 1613 C C . VAL A 1 205 ? -21.665 0.944 9.328 1.00 70.62 205 VAL A C 1
ATOM 1615 O O . VAL A 1 205 ? -21.910 2.004 8.754 1.00 70.62 205 VAL A O 1
ATOM 1618 N N . TRP A 1 206 ? -20.499 0.314 9.171 1.00 72.25 206 TRP A N 1
ATOM 1619 C CA . TRP A 1 206 ? -19.362 0.851 8.411 1.00 72.25 206 TRP A CA 1
ATOM 1620 C C . TRP A 1 206 ? -19.657 0.952 6.917 1.00 72.25 206 TRP A C 1
ATOM 1622 O O . TRP A 1 206 ? -19.126 1.814 6.220 1.00 72.25 206 TRP A O 1
ATOM 1632 N N . ASN A 1 207 ? -20.537 0.089 6.408 1.00 72.38 207 ASN A N 1
ATOM 1633 C CA . ASN A 1 207 ? -20.993 0.165 5.024 1.00 72.38 207 ASN A CA 1
ATOM 1634 C C . ASN A 1 207 ? -21.926 1.355 4.772 1.00 72.38 207 ASN A C 1
ATOM 1636 O O . ASN A 1 207 ? -21.929 1.873 3.657 1.00 72.38 207 ASN A O 1
ATOM 1640 N N . ARG A 1 208 ? -22.666 1.811 5.792 1.00 69.44 208 ARG A N 1
ATOM 1641 C CA . ARG A 1 208 ? -23.553 2.984 5.708 1.00 69.44 208 ARG A CA 1
ATOM 1642 C C . ARG A 1 208 ? -22.827 4.296 5.962 1.00 69.44 208 ARG A C 1
ATOM 1644 O O . ARG A 1 208 ? -23.153 5.291 5.330 1.00 69.44 208 ARG A O 1
ATOM 1651 N N . ALA A 1 209 ? -21.814 4.288 6.825 1.00 64.19 209 ALA A N 1
ATOM 1652 C CA . ALA A 1 209 ? -20.968 5.446 7.107 1.00 64.19 209 ALA A CA 1
ATOM 1653 C C . ALA A 1 209 ? -20.014 5.805 5.951 1.00 64.19 209 ALA A C 1
ATOM 1655 O O . ALA A 1 209 ? -19.063 6.547 6.158 1.00 64.19 209 ALA A O 1
ATOM 1656 N N . ARG A 1 210 ? -20.233 5.276 4.739 1.00 61.91 210 ARG A N 1
ATOM 1657 C CA . ARG A 1 210 ? -19.439 5.593 3.552 1.00 61.91 210 ARG A CA 1
ATOM 1658 C C . ARG A 1 210 ? -19.983 6.878 2.918 1.00 61.91 210 ARG A C 1
ATOM 1660 O O . ARG A 1 210 ? -20.932 6.786 2.137 1.00 61.91 210 ARG A O 1
ATOM 1667 N N . PRO A 1 211 ? -19.400 8.067 3.160 1.00 55.62 211 PRO A N 1
ATOM 1668 C CA . PRO A 1 211 ? -19.511 9.110 2.157 1.00 55.62 211 PRO A CA 1
ATOM 1669 C C . PRO A 1 211 ? -18.901 8.542 0.871 1.00 55.62 211 PRO A C 1
ATOM 1671 O O . PRO A 1 211 ? -17.919 7.796 0.915 1.00 55.62 211 PRO A O 1
ATOM 1674 N N . TYR A 1 212 ? -19.517 8.831 -0.269 1.00 58.00 212 TYR A N 1
ATOM 1675 C CA . TYR A 1 212 ? -18.988 8.500 -1.588 1.00 58.00 212 TYR A CA 1
ATOM 1676 C C . TYR A 1 212 ? -17.650 9.233 -1.764 1.00 58.00 212 TYR A C 1
ATOM 1678 O O . TYR A 1 212 ? -17.612 10.343 -2.285 1.00 58.00 212 TYR A O 1
ATOM 1686 N N . PHE A 1 213 ? -16.561 8.678 -1.228 1.00 50.88 213 PHE A N 1
ATOM 1687 C CA . PHE A 1 213 ? -15.264 9.332 -1.267 1.00 50.88 213 PHE A CA 1
ATOM 1688 C C . PHE A 1 213 ? -14.740 9.230 -2.695 1.00 50.88 213 PHE A C 1
ATOM 1690 O O . PHE A 1 213 ? -14.495 8.142 -3.220 1.00 50.88 213 PHE A O 1
ATOM 1697 N N . ILE A 1 214 ? -14.680 10.399 -3.323 1.00 49.66 214 ILE A N 1
ATOM 1698 C CA . ILE A 1 214 ? -14.180 10.637 -4.666 1.00 49.66 214 ILE A CA 1
ATOM 1699 C C . ILE A 1 214 ? -12.698 10.263 -4.668 1.00 49.66 214 ILE A C 1
ATOM 1701 O O . ILE A 1 214 ? -11.939 10.687 -3.801 1.00 49.66 214 ILE A O 1
ATOM 1705 N N . ILE A 1 215 ? -12.335 9.416 -5.625 1.00 44.41 215 ILE A N 1
ATOM 1706 C CA . ILE A 1 215 ? -10.977 8.951 -5.896 1.00 44.41 215 ILE A CA 1
ATOM 1707 C C . ILE A 1 215 ? -10.072 10.177 -6.090 1.00 44.41 215 ILE A C 1
ATOM 1709 O O . ILE A 1 215 ? -10.320 10.967 -7.002 1.00 44.41 215 ILE A O 1
ATOM 1713 N N . PHE A 1 216 ? -9.045 10.317 -5.253 1.00 40.84 216 PHE A N 1
ATOM 1714 C CA . PHE A 1 216 ? -7.867 11.142 -5.517 1.00 40.84 216 PHE A CA 1
ATOM 1715 C C . PHE A 1 216 ? -6.632 10.256 -5.411 1.00 40.84 216 PHE A C 1
ATOM 1717 O O . PHE A 1 216 ? -6.561 9.479 -4.430 1.00 40.84 216 PHE A O 1
#

Organism: NCBI:txid94617

Foldseek 3Di:
DDDDDDDDDDDDPPPDPPVVVVVVVVVVVVVVVVVVVVVVVVVVVVVPPDDPVVVVVVVVVVDPPDPQDALCPPPDPDGDRDDPQRVLLVVLLVLLVVLLVVLVVVLVVLVVVCVVPVVSVVLNVLSVLSNVCSQQVDLVSLVVNLVSLVVVLVVLVVVVVVVVVVSVVVNVVSVVVSVSSVVSSVSSVVDDPVSSVCSNVPPVVVVSSDDVDDDD

pLDDT: mean 80.85, std 18.72, range [40.84, 98.25]

Secondary structure (DSSP, 8-state):
-----------------HHHHHHHHHHHHHHHHHHHHHHHHHHHHHTT-S-HHHHHHHHHHHSTT--------TTS-------HHHHHHHHHHHHHHHHHHHHHHHHHHHHHHHHH-GGGGGGTHHHHHHHHHHHH--HHHHHHHHHHHHHHHHHHHHHHHTT-TTHHHHHHHHHHHHHHHHHHHHHHTTS-HHHHHHHHS--HHHHHS-------

Solvent-accessible surface area (backbone atoms only — not comparable to full-atom values): 12697 Å² total; per-residue (Å²): 138,83,86,84,81,79,82,81,79,84,77,80,89,70,87,66,61,63,69,62,55,54,52,54,53,54,58,52,54,58,54,54,54,54,50,51,51,50,54,54,50,51,52,58,55,61,72,72,70,68,61,68,70,61,55,52,57,56,52,63,70,73,52,74,92,63,83,81,72,82,66,72,65,91,83,72,90,67,85,68,81,67,52,75,67,56,48,50,51,51,50,50,54,55,47,25,52,50,39,31,55,49,17,54,53,48,46,54,52,48,51,54,45,28,74,77,39,64,77,50,57,78,54,58,61,32,32,53,31,25,35,47,18,30,60,64,62,40,54,69,32,33,51,52,26,50,51,37,46,55,54,49,51,53,50,37,52,51,42,35,75,73,67,42,62,72,37,55,61,54,44,54,52,51,53,55,49,45,53,52,50,48,54,49,36,55,51,52,72,73,53,51,72,69,57,44,51,45,65,66,58,62,52,77,64,61,69,67,70,54,62,88,75,75,91,127

Nearest PDB structures (foldseek):
  4yn0-assembly1_B  TM=2.200E-01  e=8.636E+00  Mus musculus

Sequence (216 aa):
MDTNNTSVEQIEDGTVDEAAIAVAVAESTSHDEELAYKLQQEEMVGAHSVPVHAVQAAQAEQWGDGLMVYGTAPLLGHPVVLGAQEQRILETFSLGRGIRCIALLDSVILLFDCLLFPIFFVFVWGPICGYFAGQDFRAFYSYLYLLYYAVKITADIAFILFGAWWFFLVLLIDLWIARFVYAFAVMLGQCSDAELEQMREPSPVWNRARPYFIIF

Radius of gyration: 30.99 Å; Cα contacts (8 Å, |Δi|>4): 129; chains: 1; bounding box: 71×62×80 Å